Protein AF-A0A642PJE8-F1 (afdb_monomer_lite)

Sequence (236 aa):
MVLAIPVLLFFGAPFYAGAWKGTRSGRNNIDRLVALTTSVAFLFSVFNTFFPDYWLGIGLEPNVYYGVAAVIIAFSLTGDFMEERARRNVSAAICRLGGWQHNAARVLPEKQRIDDRVAELFVPVILIISLLTFFIWVFFGGIDVVSHGLFAALSVLVVACPCVVGLATPVALAAGLNKAARNHILIRDTSALEQMRNVDVVVFDKTGTLTEGHPTVIGWLWAQGQEEHYKDVLLA

Organism: NCBI:txid357276

Structure (mmCIF, N/CA/C/O backbone):
data_AF-A0A642PJE8-F1
#
_entry.id   AF-A0A642PJE8-F1
#
loop_
_atom_site.group_PDB
_atom_site.id
_atom_site.type_symbol
_atom_site.label_atom_id
_atom_site.label_alt_id
_atom_site.label_comp_id
_atom_site.label_asym_id
_atom_site.label_entity_id
_atom_site.label_seq_id
_atom_site.pdbx_PDB_ins_code
_atom_site.Cartn_x
_atom_site.Cartn_y
_atom_site.Cartn_z
_atom_site.occupancy
_atom_site.B_iso_or_equiv
_atom_site.auth_seq_id
_atom_site.auth_comp_id
_atom_site.auth_asym_id
_atom_site.auth_atom_id
_atom_site.pdbx_PDB_model_num
ATOM 1 N N . MET A 1 1 ? 26.834 -0.384 -6.121 1.00 68.56 1 MET A N 1
ATOM 2 C CA . MET A 1 1 ? 26.569 -1.843 -6.079 1.00 68.56 1 MET A CA 1
ATOM 3 C C . MET A 1 1 ? 26.569 -2.432 -4.674 1.00 68.56 1 MET A C 1
ATOM 5 O O . MET A 1 1 ? 25.519 -2.907 -4.266 1.00 68.56 1 MET A O 1
ATOM 9 N N . VAL A 1 2 ? 27.689 -2.405 -3.934 1.00 77.50 2 VAL A N 1
ATOM 10 C CA . VAL A 1 2 ? 27.859 -3.180 -2.679 1.00 77.50 2 VAL A CA 1
ATOM 11 C C . VAL A 1 2 ? 26.797 -2.877 -1.614 1.00 77.50 2 VAL A C 1
ATOM 13 O O . VAL A 1 2 ? 26.317 -3.791 -0.961 1.00 77.50 2 VAL A O 1
ATOM 16 N N . LEU A 1 3 ? 26.369 -1.619 -1.486 1.00 77.81 3 LEU A N 1
ATOM 17 C CA . LEU A 1 3 ? 25.316 -1.211 -0.545 1.00 77.81 3 LEU A CA 1
ATOM 18 C C . LEU A 1 3 ? 23.888 -1.496 -1.044 1.00 77.81 3 LEU A C 1
ATOM 20 O O . LEU A 1 3 ? 22.983 -1.674 -0.240 1.00 77.81 3 LEU A O 1
ATOM 24 N N . ALA A 1 4 ? 23.675 -1.559 -2.360 1.00 76.00 4 ALA A N 1
ATOM 25 C CA . ALA A 1 4 ? 22.341 -1.703 -2.945 1.00 76.00 4 ALA A CA 1
ATOM 26 C C . ALA A 1 4 ? 21.870 -3.164 -2.991 1.00 76.00 4 ALA A C 1
ATOM 28 O O . ALA A 1 4 ? 20.684 -3.424 -2.821 1.00 76.00 4 ALA A O 1
ATOM 29 N N . ILE A 1 5 ? 22.791 -4.117 -3.182 1.00 81.38 5 ILE A N 1
ATOM 30 C CA . ILE A 1 5 ? 22.470 -5.553 -3.246 1.00 81.38 5 ILE A CA 1
ATOM 31 C C . ILE A 1 5 ? 21.836 -6.062 -1.936 1.00 81.38 5 ILE A C 1
ATOM 33 O O . ILE A 1 5 ? 20.759 -6.657 -2.007 1.00 81.38 5 ILE A O 1
ATOM 37 N N . PRO A 1 6 ? 22.416 -5.811 -0.742 1.00 83.75 6 PRO A N 1
ATOM 38 C CA . PRO A 1 6 ? 21.824 -6.260 0.516 1.00 83.75 6 PRO A CA 1
ATOM 39 C C . PRO A 1 6 ? 20.496 -5.561 0.799 1.00 83.75 6 PRO A C 1
ATOM 41 O O . PRO A 1 6 ? 19.559 -6.193 1.272 1.00 83.75 6 PRO A O 1
ATOM 44 N N . VAL A 1 7 ? 20.389 -4.269 0.471 1.00 83.25 7 VAL A N 1
ATOM 45 C CA . VAL A 1 7 ? 19.143 -3.511 0.641 1.00 83.25 7 VAL A CA 1
ATOM 46 C C . VAL A 1 7 ? 18.026 -4.127 -0.197 1.00 83.25 7 VAL A C 1
ATOM 48 O O . VAL A 1 7 ? 16.946 -4.411 0.310 1.00 83.25 7 VAL A O 1
ATOM 51 N N . LEU A 1 8 ? 18.293 -4.411 -1.467 1.00 81.12 8 LEU A N 1
ATOM 52 C CA . LEU A 1 8 ? 17.272 -4.902 -2.382 1.00 81.12 8 LEU A CA 1
ATOM 53 C C . LEU A 1 8 ? 16.869 -6.353 -2.090 1.00 81.12 8 LEU A C 1
ATOM 55 O O . LEU A 1 8 ? 15.684 -6.672 -2.136 1.00 81.12 8 LEU A O 1
ATOM 59 N N . LEU A 1 9 ? 17.825 -7.215 -1.733 1.00 81.94 9 LEU A N 1
ATOM 60 C CA . LEU A 1 9 ? 17.543 -8.621 -1.432 1.00 81.94 9 LEU A CA 1
ATOM 61 C C . LEU A 1 9 ? 16.944 -8.835 -0.042 1.00 81.94 9 LEU A C 1
ATOM 63 O O . LEU A 1 9 ? 16.038 -9.648 0.094 1.00 81.94 9 LEU A O 1
ATOM 67 N N . PHE A 1 10 ? 17.429 -8.139 0.988 1.00 85.25 10 PHE A N 1
ATOM 68 C CA . PHE A 1 10 ? 16.995 -8.388 2.366 1.00 85.25 10 PHE A CA 1
ATOM 69 C C . PHE A 1 10 ? 15.766 -7.556 2.734 1.00 85.25 10 PHE A C 1
ATOM 71 O O . PHE A 1 10 ? 14.781 -8.088 3.240 1.00 85.25 10 PHE A O 1
ATOM 78 N N . PHE A 1 11 ? 15.801 -6.255 2.439 1.00 83.19 11 PHE A N 1
ATOM 79 C CA . PHE A 1 11 ? 14.707 -5.339 2.765 1.00 83.19 11 PHE A CA 1
ATOM 80 C C . PHE A 1 11 ? 13.626 -5.307 1.677 1.00 83.19 11 PHE A C 1
ATOM 82 O O . PHE A 1 11 ? 12.464 -5.053 1.979 1.00 83.19 11 PHE A O 1
ATOM 89 N N . GLY A 1 12 ? 13.975 -5.610 0.422 1.00 81.75 12 GLY A N 1
ATOM 90 C CA . GLY A 1 12 ? 13.011 -5.714 -0.678 1.00 81.75 12 GLY A CA 1
ATOM 91 C C . GLY A 1 12 ? 12.259 -7.051 -0.750 1.00 81.75 12 GLY A C 1
ATOM 92 O O . GLY A 1 12 ? 11.208 -7.114 -1.388 1.00 81.75 12 GLY A O 1
ATOM 93 N N . ALA A 1 13 ? 12.749 -8.111 -0.093 1.00 84.81 13 ALA A N 1
ATOM 94 C CA . ALA A 1 13 ? 12.142 -9.449 -0.091 1.00 84.81 13 ALA A CA 1
ATOM 95 C C . ALA A 1 13 ? 10.610 -9.488 0.113 1.00 84.81 13 ALA A C 1
ATOM 97 O O . ALA A 1 13 ? 9.949 -10.184 -0.666 1.00 84.81 13 ALA A O 1
ATOM 98 N N . PRO A 1 14 ? 10.010 -8.777 1.094 1.00 82.81 14 PRO A N 1
ATOM 99 C CA . PRO A 1 14 ? 8.557 -8.801 1.283 1.00 82.81 14 PRO A CA 1
ATOM 100 C C . PRO A 1 14 ? 7.787 -8.282 0.061 1.00 82.81 14 PRO A C 1
ATOM 102 O O . PRO A 1 14 ? 6.811 -8.914 -0.345 1.00 82.81 14 PRO A O 1
ATOM 105 N N . PHE A 1 15 ? 8.261 -7.214 -0.591 1.00 82.88 15 PHE A N 1
ATOM 106 C CA . PHE A 1 15 ? 7.626 -6.674 -1.800 1.00 82.88 15 PHE A CA 1
ATOM 107 C C . PHE A 1 15 ? 7.749 -7.633 -2.980 1.00 82.88 15 PHE A C 1
ATOM 109 O O . PHE A 1 15 ? 6.787 -7.835 -3.717 1.00 82.88 15 PHE A O 1
ATOM 116 N N . TYR A 1 16 ? 8.904 -8.285 -3.142 1.00 84.44 16 TYR A N 1
ATOM 117 C CA . TYR A 1 16 ? 9.092 -9.299 -4.181 1.00 84.44 16 TYR A CA 1
ATOM 118 C C . TYR A 1 16 ? 8.171 -10.506 -3.986 1.00 84.44 16 TYR A C 1
ATOM 120 O O . TYR A 1 16 ? 7.563 -10.988 -4.946 1.00 84.44 16 TYR A O 1
ATOM 128 N N . ALA A 1 17 ? 8.009 -10.966 -2.745 1.00 83.38 17 ALA A N 1
ATOM 129 C CA . ALA A 1 17 ? 7.078 -12.038 -2.414 1.00 83.38 17 ALA A CA 1
ATOM 130 C C . ALA A 1 17 ? 5.613 -11.629 -2.671 1.00 83.38 17 ALA A C 1
ATOM 132 O O . ALA A 1 17 ? 4.852 -12.402 -3.265 1.00 83.38 17 ALA A O 1
ATOM 133 N N . GLY A 1 18 ? 5.229 -10.407 -2.282 1.00 79.81 18 GLY A N 1
ATOM 134 C CA . GLY A 1 18 ? 3.907 -9.828 -2.543 1.00 79.81 18 GLY A CA 1
ATOM 135 C C . GLY A 1 18 ? 3.612 -9.691 -4.039 1.00 79.81 18 GLY A C 1
ATOM 136 O O . GLY A 1 18 ? 2.564 -10.137 -4.518 1.00 79.81 18 GLY A O 1
ATOM 137 N N . ALA A 1 19 ? 4.580 -9.184 -4.805 1.00 83.06 19 ALA A N 1
ATOM 138 C CA . ALA A 1 19 ? 4.514 -9.076 -6.256 1.00 83.06 19 ALA A CA 1
ATOM 139 C C . ALA A 1 19 ? 4.322 -10.444 -6.924 1.00 83.06 19 ALA A C 1
ATOM 141 O O . ALA A 1 19 ? 3.436 -10.600 -7.767 1.00 83.06 19 ALA A O 1
ATOM 142 N N . TRP A 1 20 ? 5.095 -11.453 -6.514 1.00 83.56 20 TRP A N 1
ATOM 143 C CA . TRP A 1 20 ? 5.003 -12.811 -7.053 1.00 83.56 20 TRP A CA 1
ATOM 144 C C . TRP A 1 20 ? 3.635 -13.450 -6.790 1.00 83.56 20 TRP A C 1
ATOM 146 O O . TRP A 1 20 ? 2.980 -13.956 -7.709 1.00 83.56 20 TRP A O 1
ATOM 156 N N . LYS A 1 21 ? 3.165 -13.384 -5.539 1.00 80.56 21 LYS A N 1
ATOM 157 C CA . LYS A 1 21 ? 1.860 -13.926 -5.138 1.00 80.56 21 LYS A CA 1
ATOM 158 C C . LYS A 1 21 ? 0.718 -13.224 -5.863 1.00 80.56 21 LYS A C 1
ATOM 160 O O . LYS A 1 21 ? -0.238 -13.871 -6.297 1.00 80.56 21 LYS A O 1
ATOM 165 N N . GLY A 1 22 ? 0.823 -11.913 -6.027 1.00 76.31 22 GLY A N 1
ATOM 166 C CA . GLY A 1 22 ? -0.162 -11.143 -6.756 1.00 76.31 22 GLY A CA 1
ATOM 167 C C . GLY A 1 22 ? -0.168 -11.465 -8.256 1.00 76.31 22 GLY A C 1
ATOM 168 O O . GLY A 1 22 ? -1.245 -11.532 -8.842 1.00 76.31 22 GLY A O 1
ATOM 169 N N . THR A 1 23 ? 0.988 -11.673 -8.899 1.00 79.75 23 THR A N 1
ATOM 170 C CA . THR A 1 23 ? 1.041 -12.017 -10.336 1.00 79.75 23 THR A CA 1
ATOM 171 C C . THR A 1 23 ? 0.377 -13.361 -10.584 1.00 79.75 23 THR A C 1
ATOM 173 O O . THR A 1 23 ? -0.442 -13.485 -11.489 1.00 79.75 23 THR A O 1
ATOM 176 N N . ARG A 1 24 ? 0.626 -14.338 -9.705 1.00 81.50 24 ARG A N 1
ATOM 177 C CA . ARG A 1 24 ? -0.101 -15.617 -9.700 1.00 81.50 24 ARG A CA 1
ATOM 178 C C . ARG A 1 24 ? -1.599 -15.447 -9.391 1.00 81.50 24 ARG A C 1
ATOM 180 O O . ARG A 1 24 ? -2.416 -16.253 -9.810 1.00 81.50 24 ARG A O 1
ATOM 187 N N . SER A 1 25 ? -1.921 -14.382 -8.662 1.00 74.50 25 SER A N 1
ATOM 188 C CA . SER A 1 25 ? -3.236 -13.829 -8.321 1.00 74.50 25 SER A CA 1
ATOM 189 C C . SER A 1 25 ? -4.206 -13.529 -9.455 1.00 74.50 25 SER A C 1
ATOM 191 O O . SER A 1 25 ? -5.419 -13.550 -9.276 1.00 74.50 25 SER A O 1
ATOM 193 N N . GLY A 1 26 ? -3.642 -13.011 -10.549 1.00 73.56 26 GLY A N 1
ATOM 194 C CA . GLY A 1 26 ? -4.347 -12.114 -11.471 1.00 73.56 26 GLY A CA 1
ATOM 195 C C . GLY A 1 26 ? -4.685 -10.721 -10.899 1.00 73.56 26 GLY A C 1
ATOM 196 O O . GLY A 1 26 ? -5.019 -9.827 -11.664 1.00 73.56 26 GLY A O 1
ATOM 197 N N . ARG A 1 27 ? -4.559 -10.479 -9.584 1.00 72.56 27 ARG A N 1
ATOM 198 C CA . ARG A 1 27 ? -4.923 -9.201 -8.928 1.00 72.56 27 ARG A CA 1
ATOM 199 C C . ARG A 1 27 ? -3.743 -8.263 -8.865 1.00 72.56 27 ARG A C 1
ATOM 201 O O . ARG A 1 27 ? -2.757 -8.667 -8.273 1.00 72.56 27 ARG A O 1
ATOM 208 N N . ASN A 1 28 ? -3.801 -7.062 -9.413 1.00 74.88 28 ASN A N 1
ATOM 209 C CA . ASN A 1 28 ? -2.714 -6.076 -9.342 1.00 74.88 28 ASN A CA 1
ATOM 210 C C . ASN A 1 28 ? -2.605 -5.459 -7.931 1.00 74.88 28 ASN A C 1
ATOM 212 O O . ASN A 1 28 ? -3.615 -5.126 -7.327 1.00 74.88 28 ASN A O 1
ATOM 216 N N . ASN A 1 29 ? -1.381 -5.337 -7.410 1.00 80.44 29 ASN A N 1
ATOM 217 C CA . ASN A 1 29 ? -1.072 -4.763 -6.090 1.00 80.44 29 ASN A CA 1
ATOM 218 C C . ASN A 1 29 ? 0.048 -3.714 -6.259 1.00 80.44 29 ASN A C 1
ATOM 220 O O . ASN A 1 29 ? 0.865 -3.850 -7.176 1.00 80.44 29 ASN A O 1
ATOM 224 N N . ILE A 1 30 ? 0.103 -2.703 -5.389 1.00 80.06 30 ILE A N 1
ATOM 225 C CA . ILE A 1 30 ? 1.168 -1.689 -5.317 1.00 80.06 30 ILE A CA 1
ATOM 226 C C . ILE A 1 30 ? 2.550 -2.352 -5.237 1.00 80.06 30 ILE A C 1
ATOM 228 O O . ILE A 1 30 ? 3.467 -1.924 -5.943 1.00 80.06 30 ILE A O 1
ATOM 232 N N . ASP A 1 31 ? 2.671 -3.462 -4.500 1.00 84.19 31 ASP A N 1
ATOM 233 C CA . ASP A 1 31 ? 3.921 -4.225 -4.355 1.00 84.19 31 ASP A CA 1
ATOM 234 C C . ASP A 1 31 ? 4.518 -4.664 -5.695 1.00 84.19 31 ASP A C 1
ATOM 236 O O . ASP A 1 31 ? 5.738 -4.696 -5.856 1.00 84.19 31 ASP A O 1
ATOM 240 N N . ARG A 1 32 ? 3.675 -4.974 -6.693 1.00 85.56 32 ARG A N 1
ATOM 241 C CA . ARG A 1 32 ? 4.167 -5.329 -8.030 1.00 85.56 32 ARG A CA 1
ATOM 242 C C . ARG A 1 32 ? 4.886 -4.179 -8.698 1.00 85.56 32 ARG A C 1
ATOM 244 O O . ARG A 1 32 ? 5.892 -4.416 -9.357 1.00 85.56 32 ARG A O 1
ATOM 251 N N . LEU A 1 33 ? 4.344 -2.969 -8.590 1.00 85.25 33 LEU A N 1
ATOM 252 C CA . LEU A 1 33 ? 4.916 -1.812 -9.263 1.00 85.25 33 LEU A CA 1
ATOM 253 C C . LEU A 1 33 ? 6.259 -1.466 -8.632 1.00 85.25 33 LEU A C 1
ATOM 255 O O . LEU A 1 33 ? 7.229 -1.279 -9.356 1.00 85.25 33 LEU A O 1
ATOM 259 N N . VAL A 1 34 ? 6.328 -1.488 -7.298 1.00 88.00 34 VAL A N 1
ATOM 260 C CA . VAL A 1 34 ? 7.570 -1.282 -6.539 1.00 88.00 34 VAL A CA 1
ATOM 261 C C . VAL A 1 34 ? 8.611 -2.355 -6.874 1.00 88.00 34 VAL A C 1
ATOM 263 O O . VAL A 1 34 ? 9.769 -2.035 -7.142 1.00 88.00 34 VAL A O 1
ATOM 266 N N . ALA A 1 35 ? 8.219 -3.631 -6.915 1.00 88.75 35 ALA A N 1
ATOM 267 C CA . ALA A 1 35 ? 9.124 -4.721 -7.275 1.00 88.75 35 ALA A CA 1
ATOM 268 C C . ALA A 1 35 ? 9.633 -4.597 -8.721 1.00 88.75 35 ALA A C 1
ATOM 270 O O . ALA A 1 35 ? 10.825 -4.765 -8.975 1.00 88.75 35 ALA A O 1
ATOM 271 N N . LEU A 1 36 ? 8.750 -4.264 -9.668 1.00 89.88 36 LEU A N 1
ATOM 272 C CA . LEU A 1 36 ? 9.095 -4.128 -11.081 1.00 89.88 36 LEU A CA 1
ATOM 273 C C . LEU A 1 36 ? 10.037 -2.938 -11.318 1.00 89.88 36 LEU A C 1
ATOM 275 O O . LEU A 1 36 ? 11.069 -3.106 -11.961 1.00 89.88 36 LEU A O 1
ATOM 279 N N . THR A 1 37 ? 9.735 -1.760 -10.766 1.00 89.19 37 THR A N 1
ATOM 280 C CA . THR A 1 37 ? 10.561 -0.553 -10.945 1.00 89.19 37 THR A CA 1
ATOM 281 C C . THR A 1 37 ? 11.946 -0.727 -10.328 1.00 89.19 37 THR A C 1
ATOM 283 O O . THR A 1 37 ? 12.949 -0.430 -10.977 1.00 89.19 37 THR A O 1
ATOM 286 N N . THR A 1 38 ? 12.026 -1.260 -9.105 1.00 90.12 38 THR A N 1
ATOM 287 C CA . THR A 1 38 ? 13.303 -1.467 -8.406 1.00 90.12 38 THR A CA 1
ATOM 288 C C . THR A 1 38 ? 14.145 -2.559 -9.062 1.00 90.12 38 THR A C 1
ATOM 290 O O . THR A 1 38 ? 15.353 -2.371 -9.201 1.00 90.12 38 THR A O 1
ATOM 293 N N . SER A 1 39 ? 13.533 -3.647 -9.544 1.00 89.44 39 SER A N 1
ATOM 294 C CA . SER A 1 39 ? 14.232 -4.680 -10.323 1.00 89.44 39 SER A CA 1
ATOM 295 C C . SER A 1 39 ? 14.777 -4.146 -11.634 1.00 89.44 39 SER A C 1
ATOM 297 O O . SER A 1 39 ? 15.941 -4.376 -11.949 1.00 89.44 39 SER A O 1
ATOM 299 N N . VAL A 1 40 ? 13.958 -3.415 -12.389 1.00 90.00 40 VAL A N 1
ATOM 300 C CA . VAL A 1 40 ? 14.355 -2.865 -13.685 1.00 90.00 40 VAL A CA 1
ATOM 301 C C . VAL A 1 40 ? 15.467 -1.820 -13.511 1.00 90.00 40 VAL A C 1
ATOM 303 O O . VAL A 1 40 ? 16.480 -1.888 -14.206 1.00 90.00 40 VAL A O 1
ATOM 306 N N . ALA A 1 41 ? 15.351 -0.923 -12.526 1.00 88.44 41 ALA A N 1
ATOM 307 C CA . ALA A 1 41 ? 16.390 0.060 -12.206 1.00 88.44 41 ALA A CA 1
ATOM 308 C C . ALA A 1 41 ? 17.698 -0.597 -11.734 1.00 88.44 41 ALA A C 1
ATOM 310 O O . ALA A 1 41 ? 18.791 -0.156 -12.107 1.00 88.44 41 ALA A O 1
ATOM 311 N N . PHE A 1 42 ? 17.602 -1.658 -10.926 1.00 88.38 42 PHE A N 1
ATOM 312 C CA . PHE A 1 42 ? 18.763 -2.407 -10.462 1.00 88.38 42 PHE A CA 1
ATOM 313 C C . PHE A 1 42 ? 19.445 -3.142 -11.617 1.00 88.38 42 PHE A C 1
ATOM 315 O O . PHE A 1 42 ? 20.640 -2.948 -11.815 1.00 88.38 42 PHE A O 1
ATOM 322 N N . LEU A 1 43 ? 18.701 -3.911 -12.416 1.00 88.50 43 LEU A N 1
ATOM 323 C CA . LEU A 1 43 ? 19.234 -4.670 -13.550 1.00 88.50 43 LEU A CA 1
ATOM 324 C C . LEU A 1 43 ? 19.903 -3.745 -14.571 1.00 88.50 43 LEU A C 1
ATOM 326 O O . LEU A 1 43 ? 21.017 -4.024 -15.011 1.00 88.50 43 LEU A O 1
ATOM 330 N N . PHE A 1 44 ? 19.279 -2.603 -14.866 1.00 86.00 44 PHE A N 1
ATOM 331 C CA . PHE A 1 44 ? 19.859 -1.585 -15.735 1.00 86.00 44 PHE A CA 1
ATOM 332 C C . PHE A 1 44 ? 21.164 -1.002 -15.171 1.00 86.00 44 PHE A C 1
ATOM 334 O O . PHE A 1 44 ? 22.162 -0.877 -15.877 1.00 86.00 44 PHE A O 1
ATOM 341 N N . SER A 1 45 ? 21.194 -0.710 -13.869 1.00 86.69 45 SER A N 1
ATOM 342 C CA . SER A 1 45 ? 22.400 -0.209 -13.199 1.00 86.69 45 SER A CA 1
ATOM 343 C C . SER A 1 45 ? 23.529 -1.244 -13.190 1.00 86.69 45 SER A C 1
ATOM 345 O O . SER A 1 45 ? 24.692 -0.876 -13.375 1.00 86.69 45 SER A O 1
ATOM 347 N N . VAL A 1 46 ? 23.204 -2.530 -13.000 1.00 86.38 46 VAL A N 1
ATOM 348 C CA . VAL A 1 46 ? 24.169 -3.638 -13.088 1.00 86.38 46 VAL A CA 1
ATOM 349 C C . VAL A 1 46 ? 24.740 -3.718 -14.498 1.00 86.38 46 VAL A C 1
ATOM 351 O O . VAL A 1 46 ? 25.959 -3.747 -14.649 1.00 86.38 46 VAL A O 1
ATOM 354 N N . PHE A 1 47 ? 23.887 -3.662 -15.521 1.00 85.06 47 PHE A N 1
ATOM 355 C CA . PHE A 1 47 ? 24.317 -3.683 -16.917 1.00 85.06 47 PHE A CA 1
ATOM 356 C C . PHE A 1 47 ? 25.269 -2.521 -17.254 1.00 85.06 47 PHE A C 1
ATOM 358 O O . PHE A 1 47 ? 26.353 -2.764 -17.781 1.00 85.06 47 PHE A O 1
ATOM 365 N N . ASN A 1 48 ? 24.940 -1.290 -16.840 1.00 81.94 48 ASN A N 1
ATOM 366 C CA . ASN A 1 48 ? 25.818 -0.120 -17.011 1.00 81.94 48 ASN A CA 1
ATOM 367 C C . ASN A 1 48 ? 27.160 -0.253 -16.281 1.00 81.94 48 ASN A C 1
ATOM 369 O O . ASN A 1 48 ? 28.152 0.318 -16.719 1.00 81.94 48 ASN A O 1
ATOM 373 N N . THR A 1 49 ? 27.204 -0.995 -15.172 1.00 83.62 49 THR A N 1
ATOM 374 C CA . THR A 1 49 ? 28.444 -1.187 -14.404 1.00 83.62 49 THR A CA 1
ATOM 375 C C . THR A 1 49 ? 29.391 -2.180 -15.088 1.00 83.62 49 THR A C 1
ATOM 377 O O . THR A 1 49 ? 30.602 -2.007 -15.008 1.00 83.62 49 THR A O 1
ATOM 380 N N . PHE A 1 50 ? 28.859 -3.215 -15.750 1.00 83.38 50 PHE A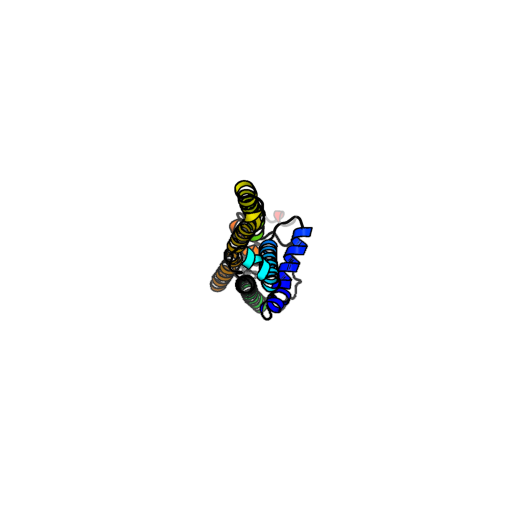 N 1
ATOM 381 C CA . PHE A 1 50 ? 29.667 -4.251 -16.407 1.00 83.38 50 PHE A CA 1
ATOM 382 C C . PHE A 1 50 ? 30.034 -3.927 -17.862 1.00 83.38 50 PHE A C 1
ATOM 384 O O . PHE A 1 50 ? 31.076 -4.382 -18.322 1.00 83.38 50 PHE A O 1
ATOM 391 N N . PHE A 1 51 ? 29.217 -3.141 -18.572 1.00 80.81 51 PHE A N 1
ATOM 392 C CA . PHE A 1 51 ? 29.446 -2.782 -19.978 1.00 80.81 51 PHE A CA 1
ATOM 393 C C . PHE A 1 51 ? 29.454 -1.257 -20.197 1.00 80.81 51 PHE A C 1
ATOM 395 O O . PHE A 1 51 ? 28.618 -0.742 -20.943 1.00 80.81 51 PHE A O 1
ATOM 402 N N . PRO A 1 52 ? 30.379 -0.506 -19.569 1.00 73.31 52 PRO A N 1
ATOM 403 C CA . PRO A 1 52 ? 30.445 0.947 -19.739 1.00 73.31 52 PRO A CA 1
ATOM 404 C C . PRO A 1 52 ? 30.833 1.353 -21.171 1.00 73.31 52 PRO A C 1
ATOM 406 O O . PRO A 1 52 ? 30.296 2.326 -21.701 1.00 73.31 52 PRO A O 1
ATOM 409 N N . ASP A 1 53 ? 31.698 0.576 -21.831 1.00 66.56 53 ASP A N 1
ATOM 410 C CA . ASP A 1 53 ? 32.214 0.875 -23.175 1.00 66.56 53 ASP A CA 1
ATOM 411 C C . ASP A 1 53 ? 31.130 0.824 -24.265 1.00 66.56 53 ASP A C 1
ATOM 413 O O . ASP A 1 53 ? 31.201 1.553 -25.254 1.00 66.56 53 ASP A O 1
ATOM 417 N N . TYR A 1 54 ? 30.082 0.016 -24.059 1.00 73.00 54 TYR A N 1
ATOM 418 C CA . TYR A 1 54 ? 28.933 -0.069 -24.966 1.00 73.00 54 TYR A CA 1
ATOM 419 C C . TYR A 1 54 ? 28.159 1.256 -25.038 1.00 73.00 54 TYR A C 1
ATOM 421 O O . TYR A 1 54 ? 27.721 1.665 -26.110 1.00 73.00 54 TYR A O 1
ATOM 429 N N . TRP A 1 55 ? 28.020 1.956 -23.908 1.00 67.88 55 TRP A N 1
ATOM 430 C CA . TRP A 1 55 ? 27.296 3.229 -23.834 1.00 67.88 55 TRP A CA 1
ATOM 431 C C . TRP A 1 55 ? 28.162 4.423 -24.232 1.00 67.88 55 TRP A C 1
ATOM 433 O O . TRP A 1 55 ? 27.681 5.331 -24.913 1.00 67.88 55 TRP A O 1
ATOM 443 N N . LEU A 1 56 ? 29.452 4.383 -23.887 1.00 66.31 56 LEU A N 1
ATOM 444 C CA . LEU A 1 56 ? 30.437 5.384 -24.307 1.00 66.31 56 LEU A CA 1
ATOM 445 C C . LEU A 1 56 ? 30.603 5.427 -25.834 1.00 66.31 56 LEU A C 1
ATOM 447 O O . LEU A 1 56 ? 30.742 6.512 -26.393 1.00 66.31 56 LEU A O 1
ATOM 451 N N . GLY A 1 57 ? 30.490 4.285 -26.522 1.00 64.69 57 GLY A N 1
ATOM 452 C CA . GLY A 1 57 ? 30.481 4.222 -27.991 1.00 64.69 57 GLY A CA 1
ATOM 453 C C . GLY A 1 57 ? 29.278 4.908 -28.658 1.00 64.69 57 GLY A C 1
ATOM 454 O O . GLY A 1 57 ? 29.341 5.229 -29.841 1.00 64.69 57 GLY A O 1
ATOM 455 N N . ILE A 1 58 ? 28.205 5.169 -27.905 1.00 65.38 58 ILE A N 1
ATOM 456 C CA . ILE A 1 58 ? 26.954 5.796 -28.372 1.00 65.38 58 ILE A CA 1
ATOM 457 C C . ILE A 1 58 ? 26.875 7.273 -27.913 1.00 65.38 58 ILE A C 1
ATOM 459 O O . ILE A 1 58 ? 25.927 7.983 -28.239 1.00 65.38 58 ILE A O 1
ATOM 463 N N . GLY A 1 59 ? 27.886 7.772 -27.185 1.00 65.12 59 GLY A N 1
ATOM 464 C CA . GLY A 1 59 ? 27.951 9.161 -26.709 1.00 65.12 59 GLY A CA 1
ATOM 465 C C . GLY A 1 59 ? 27.032 9.475 -25.522 1.00 65.12 59 GLY A C 1
ATOM 466 O O . GLY A 1 59 ? 26.745 10.642 -25.268 1.00 65.12 59 GLY A O 1
ATOM 467 N N . LEU A 1 60 ? 26.561 8.454 -24.798 1.00 65.31 60 LEU A N 1
ATOM 468 C CA . LEU A 1 60 ? 25.696 8.607 -23.625 1.00 65.31 60 LEU A CA 1
ATOM 469 C C . LEU A 1 60 ? 26.489 8.392 -22.335 1.00 65.31 60 LEU A C 1
ATOM 471 O O . LEU A 1 60 ? 27.215 7.408 -22.200 1.00 65.31 60 LEU A O 1
ATOM 475 N N . GLU A 1 61 ? 26.307 9.281 -21.357 1.00 70.56 61 GLU A N 1
ATOM 476 C CA . GLU A 1 61 ? 26.896 9.110 -20.029 1.00 70.56 61 GLU A CA 1
ATOM 477 C C . GLU A 1 61 ? 26.149 8.005 -19.252 1.00 70.56 61 GLU A C 1
ATOM 479 O O . GLU A 1 61 ? 24.933 8.119 -19.030 1.00 70.56 61 GLU A O 1
ATOM 484 N N . PRO A 1 62 ? 26.838 6.930 -18.815 1.00 64.94 62 PRO A N 1
ATOM 485 C CA . PRO A 1 62 ? 26.219 5.814 -18.111 1.00 64.94 62 PRO A CA 1
ATOM 486 C C . PRO A 1 62 ? 25.846 6.223 -16.682 1.00 64.94 62 PRO A C 1
ATOM 488 O O . PRO A 1 62 ? 26.591 6.035 -15.721 1.00 64.94 62 PRO A O 1
ATOM 491 N N . ASN A 1 63 ? 24.651 6.787 -16.537 1.00 73.88 63 ASN A N 1
ATOM 492 C CA . ASN A 1 63 ? 24.079 7.108 -15.240 1.00 73.88 63 ASN A CA 1
ATOM 493 C C . ASN A 1 63 ? 23.608 5.834 -14.528 1.00 73.88 63 ASN A C 1
ATOM 495 O O . ASN A 1 63 ? 23.111 4.883 -15.141 1.00 73.88 63 ASN A O 1
ATOM 499 N N . VAL A 1 64 ? 23.777 5.814 -13.208 1.00 81.69 64 VAL A N 1
ATOM 500 C CA . VAL A 1 64 ? 23.554 4.630 -12.378 1.00 81.69 64 VAL A CA 1
ATOM 501 C C . VAL A 1 64 ? 22.455 4.917 -11.352 1.00 81.69 64 VAL A C 1
ATOM 503 O O . VAL A 1 64 ? 22.549 5.869 -10.583 1.00 81.69 64 VAL A O 1
ATOM 506 N N . TYR A 1 65 ? 21.427 4.067 -11.291 1.00 82.88 65 TYR A N 1
ATOM 507 C CA . TYR A 1 65 ? 20.194 4.297 -10.519 1.00 82.88 65 TYR A CA 1
ATOM 508 C C . TYR A 1 65 ? 20.113 3.499 -9.205 1.00 82.88 65 TYR A C 1
ATOM 510 O O . TYR A 1 65 ? 19.040 3.381 -8.610 1.00 82.88 65 TYR A O 1
ATOM 518 N N . TYR A 1 66 ? 21.240 2.984 -8.693 1.00 84.94 66 TYR A N 1
ATOM 519 C CA . TYR A 1 66 ? 21.268 2.244 -7.419 1.00 84.94 66 TYR A CA 1
ATOM 520 C C . TYR A 1 66 ? 20.669 3.041 -6.249 1.00 84.94 66 TYR A C 1
ATOM 522 O O . TYR A 1 66 ? 19.982 2.466 -5.407 1.00 84.94 66 TYR A O 1
ATOM 530 N N . GLY A 1 67 ? 20.919 4.355 -6.198 1.00 84.38 67 GLY A N 1
ATOM 531 C CA . GLY A 1 67 ? 20.380 5.228 -5.151 1.00 84.38 67 GLY A CA 1
ATOM 532 C C . GLY A 1 67 ? 18.859 5.352 -5.216 1.00 84.38 67 GLY A C 1
ATOM 533 O O . GLY A 1 67 ? 18.197 5.314 -4.184 1.00 84.38 67 GLY A O 1
ATOM 534 N N . VAL A 1 68 ? 18.294 5.411 -6.425 1.00 87.62 68 VAL A N 1
ATOM 535 C CA . VAL A 1 68 ? 16.845 5.531 -6.623 1.00 87.62 68 VAL A CA 1
ATOM 536 C C . VAL A 1 68 ? 16.128 4.274 -6.139 1.00 87.62 68 VAL A C 1
ATOM 538 O O . VAL A 1 68 ? 15.181 4.376 -5.364 1.00 87.62 68 VAL A O 1
ATOM 541 N N . ALA A 1 69 ? 16.625 3.087 -6.500 1.00 87.00 69 ALA A N 1
ATOM 542 C CA . ALA A 1 69 ? 16.060 1.827 -6.018 1.00 87.00 69 ALA A CA 1
ATOM 543 C C . ALA A 1 69 ? 16.103 1.718 -4.479 1.00 87.00 69 ALA A C 1
ATOM 545 O O . ALA A 1 69 ? 15.122 1.303 -3.864 1.00 87.00 69 ALA A O 1
ATOM 546 N N . ALA A 1 70 ? 17.205 2.140 -3.848 1.00 87.62 70 ALA A N 1
ATOM 547 C CA . ALA A 1 70 ? 17.336 2.126 -2.391 1.00 87.62 70 ALA A CA 1
ATOM 548 C C . ALA A 1 70 ? 16.369 3.104 -1.699 1.00 87.62 70 ALA A C 1
ATOM 550 O O . ALA A 1 70 ? 15.737 2.733 -0.711 1.00 87.62 70 ALA A O 1
ATOM 551 N N . VAL A 1 71 ? 16.217 4.325 -2.226 1.00 88.19 71 VAL A N 1
ATOM 552 C CA . VAL A 1 71 ? 15.284 5.330 -1.687 1.00 88.19 71 VAL A CA 1
ATOM 553 C C . VAL A 1 71 ? 13.836 4.863 -1.815 1.00 88.19 71 VAL A C 1
ATOM 555 O O . VAL A 1 71 ? 13.078 4.998 -0.857 1.00 88.19 71 VAL A O 1
ATOM 558 N N . ILE A 1 72 ? 13.463 4.267 -2.953 1.00 88.69 72 ILE A N 1
ATOM 559 C CA . ILE A 1 72 ? 12.120 3.708 -3.164 1.00 88.69 72 ILE A CA 1
ATOM 560 C C . ILE A 1 72 ? 11.797 2.661 -2.088 1.00 88.69 72 ILE A C 1
ATOM 562 O O . ILE A 1 72 ? 10.771 2.770 -1.418 1.00 88.69 72 ILE A O 1
ATOM 566 N N . ILE A 1 73 ? 12.686 1.682 -1.881 1.00 87.31 73 ILE A N 1
ATOM 567 C CA . ILE A 1 73 ? 12.481 0.613 -0.889 1.00 87.31 73 ILE A CA 1
ATOM 568 C C . ILE A 1 73 ? 12.419 1.191 0.528 1.00 87.31 73 ILE A C 1
ATOM 570 O O . ILE A 1 73 ? 11.514 0.858 1.290 1.00 87.31 73 ILE A O 1
ATOM 574 N N . ALA A 1 74 ? 13.350 2.081 0.880 1.00 88.25 74 ALA A N 1
ATOM 575 C CA . ALA A 1 74 ? 13.398 2.687 2.208 1.00 88.25 74 ALA A CA 1
ATOM 576 C C . ALA A 1 74 ? 12.119 3.476 2.531 1.00 88.25 74 ALA A C 1
ATOM 578 O O . ALA A 1 74 ? 11.574 3.358 3.631 1.00 88.25 74 ALA A O 1
ATOM 579 N N . PHE A 1 75 ? 11.619 4.257 1.573 1.00 87.19 75 PHE A N 1
ATOM 580 C CA . PHE A 1 75 ? 10.406 5.045 1.756 1.00 87.19 75 PHE A CA 1
ATOM 581 C C . PHE A 1 75 ? 9.164 4.153 1.855 1.00 87.19 75 PHE A C 1
ATOM 583 O O . PHE A 1 75 ? 8.355 4.359 2.755 1.00 87.19 75 PHE A O 1
ATOM 590 N N . SER A 1 76 ? 9.058 3.116 1.015 1.00 85.12 76 SER A N 1
ATOM 591 C CA . SER A 1 76 ? 7.952 2.147 1.071 1.00 85.12 76 SER A CA 1
ATOM 592 C C . SER A 1 76 ? 7.898 1.424 2.422 1.00 85.12 76 SER A C 1
ATOM 594 O O . SER A 1 76 ? 6.858 1.414 3.074 1.00 85.12 76 SER A O 1
ATOM 596 N N . LEU A 1 77 ? 9.039 0.921 2.909 1.00 86.25 77 LEU A N 1
ATOM 597 C CA . LEU A 1 77 ? 9.131 0.265 4.222 1.00 86.25 77 LEU A CA 1
ATOM 598 C C . LEU A 1 77 ? 8.791 1.198 5.377 1.00 86.25 77 LEU A C 1
ATOM 600 O O . LEU A 1 77 ? 8.219 0.770 6.377 1.00 86.25 77 LEU A O 1
ATOM 604 N N . THR A 1 78 ? 9.156 2.474 5.256 1.00 86.94 78 THR A N 1
ATOM 605 C CA . THR A 1 78 ? 8.805 3.474 6.267 1.00 86.94 78 THR A CA 1
ATOM 606 C C . THR A 1 78 ? 7.286 3.614 6.379 1.00 86.94 78 THR A C 1
A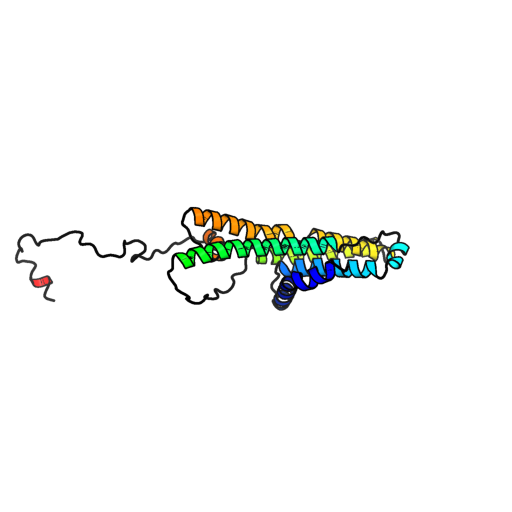TOM 608 O O . THR A 1 78 ? 6.770 3.758 7.486 1.00 86.94 78 THR A O 1
ATOM 611 N N . GLY A 1 79 ? 6.562 3.503 5.264 1.00 82.25 79 GLY A N 1
ATOM 612 C CA . GLY A 1 79 ? 5.101 3.471 5.244 1.00 82.25 79 GLY A CA 1
ATOM 613 C C . GLY A 1 79 ? 4.495 2.322 6.003 1.00 82.25 79 GLY A C 1
ATOM 614 O O . GLY A 1 79 ? 3.715 2.542 6.931 1.00 82.25 79 GLY A O 1
ATOM 615 N N . ASP A 1 80 ? 4.908 1.113 5.637 1.00 79.44 80 ASP A N 1
ATOM 616 C CA . ASP A 1 80 ? 4.433 -0.114 6.272 1.00 79.44 80 ASP A CA 1
ATOM 617 C C . ASP A 1 80 ? 4.741 -0.091 7.773 1.00 79.44 80 ASP A C 1
ATOM 619 O O . ASP A 1 80 ? 3.888 -0.395 8.610 1.00 79.44 80 ASP A O 1
ATOM 623 N N . PHE A 1 81 ? 5.932 0.391 8.142 1.00 85.62 81 PHE A N 1
ATOM 624 C CA . PHE A 1 81 ? 6.325 0.567 9.534 1.00 85.62 81 PHE A CA 1
ATOM 625 C C . PHE A 1 81 ? 5.419 1.554 10.287 1.00 85.62 81 PHE A C 1
ATOM 627 O O . PHE A 1 81 ? 5.031 1.292 11.432 1.00 85.62 81 PHE A O 1
ATOM 634 N N . MET A 1 82 ? 5.072 2.692 9.678 1.00 82.12 82 MET A N 1
ATOM 635 C CA . MET A 1 82 ? 4.153 3.661 10.281 1.00 82.12 82 MET A CA 1
ATOM 636 C C . MET A 1 82 ? 2.752 3.067 10.472 1.00 82.12 82 MET A C 1
ATOM 638 O O . MET A 1 82 ? 2.150 3.271 11.533 1.00 82.12 82 MET A O 1
ATOM 642 N N . GLU A 1 83 ? 2.259 2.301 9.497 1.00 77.25 83 GLU A N 1
ATOM 643 C CA . GLU A 1 83 ? 0.969 1.615 9.587 1.00 77.25 83 GLU A CA 1
ATOM 644 C C . GLU A 1 83 ? 0.950 0.596 10.728 1.00 77.25 83 GLU A C 1
ATOM 646 O O . GLU A 1 83 ? 0.068 0.620 11.595 1.00 77.25 83 GLU A O 1
ATOM 651 N N . GLU A 1 84 ? 1.954 -0.282 10.759 1.00 80.00 84 GLU A N 1
ATOM 652 C CA . GLU A 1 84 ? 2.089 -1.308 11.784 1.00 80.00 84 GLU A CA 1
ATOM 653 C C . GLU A 1 84 ? 2.193 -0.690 13.175 1.00 80.00 84 GLU A C 1
ATOM 655 O O . GLU A 1 84 ? 1.548 -1.160 14.117 1.00 80.00 84 GLU A O 1
ATOM 660 N N . ARG A 1 85 ? 2.972 0.387 13.323 1.00 83.00 85 ARG A N 1
ATOM 661 C CA . ARG A 1 85 ? 3.123 1.085 14.602 1.00 83.00 85 ARG A CA 1
ATOM 662 C C . ARG A 1 85 ? 1.793 1.651 15.092 1.00 83.00 85 ARG A C 1
ATOM 664 O O . ARG A 1 85 ? 1.477 1.508 16.276 1.00 83.00 85 ARG A O 1
ATOM 671 N N . ALA A 1 86 ? 1.009 2.267 14.209 1.00 73.88 86 ALA A N 1
ATOM 672 C CA . ALA A 1 86 ? -0.308 2.786 14.565 1.00 73.88 86 ALA A CA 1
ATOM 673 C C . ALA A 1 86 ? -1.258 1.662 15.007 1.00 73.88 86 ALA A C 1
ATOM 675 O O . ALA A 1 86 ? -1.892 1.772 16.060 1.00 73.88 86 ALA A O 1
ATOM 676 N N . ARG A 1 87 ? -1.286 0.543 14.271 1.00 73.25 87 ARG A N 1
ATOM 677 C CA . ARG A 1 87 ? -2.092 -0.643 14.613 1.00 73.25 87 ARG A CA 1
ATOM 678 C C . ARG A 1 87 ? -1.686 -1.266 15.947 1.00 73.25 87 ARG A C 1
ATOM 680 O O . ARG A 1 87 ? -2.555 -1.602 16.757 1.00 73.25 87 ARG A O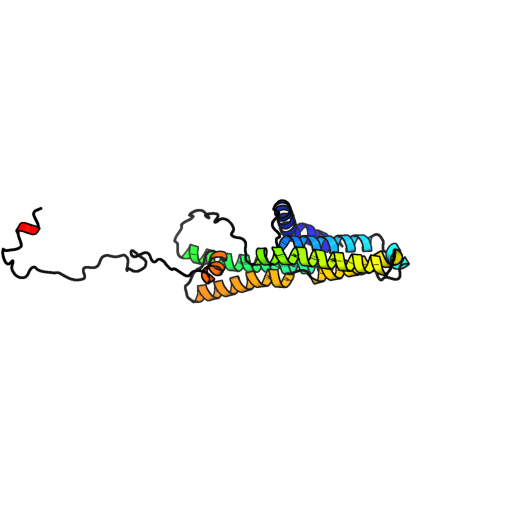 1
ATOM 687 N N . ARG A 1 88 ? -0.380 -1.397 16.209 1.00 79.31 88 ARG A N 1
ATOM 688 C CA . ARG A 1 88 ? 0.146 -1.959 17.466 1.00 79.31 88 ARG A CA 1
ATOM 689 C C . ARG A 1 88 ? -0.264 -1.125 18.675 1.00 79.31 88 ARG A C 1
ATOM 691 O O . ARG A 1 88 ? -0.679 -1.699 19.679 1.00 79.31 88 ARG A O 1
ATOM 698 N N . ASN A 1 89 ? -0.211 0.204 18.573 1.00 79.00 89 ASN A N 1
ATOM 699 C CA . ASN A 1 89 ? -0.593 1.095 19.672 1.00 79.00 89 ASN A CA 1
ATOM 700 C C . ASN A 1 89 ? -2.071 0.938 20.058 1.00 79.00 89 ASN A C 1
ATOM 702 O O . ASN A 1 89 ? -2.387 0.829 21.244 1.00 79.00 89 ASN A O 1
ATOM 706 N N . VAL A 1 90 ? -2.970 0.882 19.071 1.00 74.19 90 VAL A N 1
ATOM 707 C CA . VAL A 1 90 ? -4.409 0.720 19.334 1.00 74.19 90 VAL A CA 1
ATOM 708 C C . VAL A 1 90 ? -4.718 -0.683 19.850 1.00 74.19 90 VAL A C 1
ATOM 710 O O . VAL A 1 90 ? -5.449 -0.834 20.827 1.00 74.19 90 VAL A O 1
ATOM 713 N N . SER A 1 91 ? -4.098 -1.709 19.264 1.00 77.44 91 SER A N 1
ATOM 714 C CA . SER A 1 91 ? -4.253 -3.096 19.720 1.00 77.44 91 SER A CA 1
ATOM 715 C C . SER A 1 91 ? -3.810 -3.267 21.175 1.00 77.44 91 SER A C 1
ATOM 717 O O . SER A 1 91 ? -4.517 -3.884 21.969 1.00 77.44 91 SER A O 1
ATOM 719 N N . ALA A 1 92 ? -2.683 -2.659 21.558 1.00 80.12 92 ALA A N 1
ATOM 720 C CA . ALA A 1 92 ? -2.204 -2.675 22.936 1.00 80.12 92 ALA A CA 1
ATOM 721 C C . ALA A 1 92 ? -3.172 -1.969 23.900 1.00 80.12 92 ALA A C 1
ATOM 723 O O . ALA A 1 92 ? -3.391 -2.460 25.006 1.00 80.12 92 ALA A O 1
ATOM 724 N N . ALA A 1 93 ? -3.778 -0.849 23.492 1.00 78.12 93 ALA A N 1
ATOM 725 C CA . ALA A 1 93 ? -4.775 -0.148 24.300 1.00 78.12 93 ALA A CA 1
ATOM 726 C C . ALA A 1 93 ? -6.045 -0.990 24.514 1.00 78.12 93 ALA A C 1
ATOM 728 O O . ALA A 1 93 ? -6.536 -1.076 25.637 1.00 78.12 93 ALA A O 1
ATOM 729 N N . ILE A 1 94 ? -6.526 -1.681 23.475 1.00 77.44 94 ILE A N 1
ATOM 730 C CA . ILE A 1 94 ? -7.673 -2.598 23.573 1.00 77.44 94 ILE A CA 1
ATOM 731 C C . ILE A 1 94 ? -7.361 -3.760 24.526 1.00 77.44 94 ILE A C 1
ATOM 733 O O . ILE A 1 94 ? -8.178 -4.074 25.389 1.00 77.44 94 ILE A O 1
ATOM 737 N N . CYS A 1 95 ? -6.171 -4.361 24.427 1.00 77.38 95 CYS A N 1
ATOM 738 C CA . CYS A 1 95 ? -5.751 -5.444 25.324 1.00 77.38 95 CYS A CA 1
ATOM 739 C C . CYS A 1 95 ? -5.621 -5.008 26.792 1.00 77.38 95 CYS A C 1
ATOM 741 O O . CYS A 1 95 ? -5.775 -5.837 27.681 1.00 77.38 95 CYS A O 1
ATOM 743 N N . ARG A 1 96 ? -5.343 -3.727 27.067 1.00 78.88 96 ARG A N 1
ATOM 744 C CA . ARG A 1 96 ? -5.317 -3.201 28.444 1.00 78.88 96 ARG A CA 1
ATOM 745 C C . ARG A 1 96 ? -6.713 -3.069 29.053 1.00 78.88 96 ARG A C 1
ATOM 747 O O . ARG A 1 96 ? -6.833 -3.148 30.269 1.00 78.88 96 ARG A O 1
ATOM 754 N N . LEU A 1 97 ? -7.738 -2.856 28.227 1.00 76.69 97 LEU A N 1
ATOM 755 C CA . LEU A 1 97 ? -9.130 -2.724 28.667 1.00 76.69 97 LEU A CA 1
ATOM 756 C C . LEU A 1 97 ? -9.821 -4.085 28.784 1.00 76.69 97 LEU A C 1
ATOM 758 O O . LEU A 1 97 ? -10.519 -4.353 29.757 1.00 76.69 97 LEU A O 1
ATOM 762 N N . GLY A 1 98 ? -9.613 -4.961 27.801 1.00 68.56 98 GLY A N 1
ATOM 763 C CA . GLY A 1 98 ? -10.100 -6.332 27.841 1.00 68.56 98 GLY A CA 1
ATOM 764 C C . GLY A 1 98 ? -9.130 -7.184 28.637 1.00 68.56 98 GLY A C 1
ATOM 765 O O . GLY A 1 98 ? -8.248 -7.788 28.033 1.00 68.56 98 GLY A O 1
ATOM 766 N N . GLY A 1 99 ? -9.266 -7.198 29.967 1.00 64.50 99 GLY A N 1
ATOM 767 C CA . GLY A 1 99 ? -8.494 -8.062 30.860 1.00 64.50 99 GLY A CA 1
ATOM 768 C C . GLY A 1 99 ? -8.486 -9.499 30.339 1.00 64.50 99 GLY A C 1
ATOM 769 O O . GLY A 1 99 ? -9.438 -10.237 30.541 1.00 64.50 99 GLY A O 1
ATOM 770 N N . TRP A 1 100 ? -7.432 -9.851 29.605 1.00 59.75 100 TRP A N 1
ATOM 771 C CA . TRP A 1 100 ? -7.182 -11.159 29.007 1.00 59.75 100 TRP A CA 1
ATOM 772 C C . TRP A 1 100 ? -8.383 -11.807 28.296 1.00 59.75 100 TRP A C 1
ATOM 774 O O . TRP A 1 100 ? -9.018 -12.715 28.822 1.00 59.75 100 TRP A O 1
ATOM 784 N N . GLN A 1 101 ? -8.601 -11.471 27.021 1.00 50.38 101 GLN A N 1
ATOM 785 C CA . GLN A 1 101 ? -9.148 -12.460 26.085 1.00 50.38 101 GLN A CA 1
ATOM 786 C C . GLN A 1 101 ? -8.297 -12.568 24.824 1.00 50.38 101 GLN A C 1
ATOM 788 O O . GLN A 1 101 ? -8.419 -11.799 23.872 1.00 50.38 101 GLN A O 1
ATOM 793 N N . HIS A 1 102 ? -7.470 -13.613 24.823 1.00 54.00 102 HIS A N 1
ATOM 794 C CA . HIS A 1 102 ? -6.806 -14.197 23.663 1.00 54.00 102 HIS A CA 1
ATOM 795 C C . HIS A 1 102 ? -7.816 -14.915 22.746 1.00 54.00 102 HIS A C 1
ATOM 797 O O . HIS A 1 102 ? -7.608 -16.055 22.339 1.00 54.00 102 HIS A O 1
ATOM 803 N N . ASN A 1 103 ? -8.943 -14.278 22.424 1.00 45.41 103 ASN A N 1
ATOM 804 C CA . ASN A 1 103 ? -9.870 -14.848 21.459 1.00 45.41 103 ASN A CA 1
ATOM 805 C C . ASN A 1 103 ? -9.352 -14.540 20.062 1.00 45.41 103 ASN A C 1
ATOM 807 O O . ASN A 1 103 ? -9.536 -13.436 19.547 1.00 45.41 103 ASN A O 1
ATOM 811 N N . ALA A 1 104 ? -8.622 -15.543 19.561 1.00 45.78 104 ALA A N 1
ATOM 812 C CA . ALA A 1 104 ? -8.271 -15.857 18.188 1.00 45.78 104 ALA A CA 1
ATOM 813 C C . ALA A 1 104 ? -8.575 -14.729 17.208 1.00 45.78 104 ALA A C 1
ATOM 815 O O . ALA A 1 104 ? -9.740 -14.400 16.970 1.00 45.78 104 ALA A O 1
ATOM 816 N N . ALA A 1 105 ? -7.510 -14.194 16.606 1.00 42.56 105 ALA A N 1
ATOM 817 C CA . ALA A 1 105 ? -7.585 -13.408 15.391 1.00 42.56 105 ALA A CA 1
ATOM 818 C C . ALA A 1 105 ? -8.501 -14.141 14.406 1.00 42.56 105 ALA A C 1
ATOM 820 O O . ALA A 1 105 ? -8.090 -15.079 13.723 1.00 42.56 105 ALA A O 1
ATOM 821 N N . ARG A 1 106 ? -9.781 -13.753 14.374 1.00 40.06 106 ARG A N 1
ATOM 822 C CA . ARG A 1 106 ? -10.657 -14.106 13.275 1.00 40.06 106 ARG A CA 1
ATOM 823 C C . ARG A 1 106 ? -9.980 -13.446 12.095 1.00 40.06 106 ARG A C 1
ATOM 825 O O . ARG A 1 106 ? -9.924 -12.220 12.030 1.00 40.06 106 ARG A O 1
ATOM 832 N N . VAL A 1 107 ? -9.386 -14.273 11.243 1.00 45.50 107 VAL A N 1
ATOM 833 C CA . VAL A 1 107 ? -8.845 -13.868 9.955 1.00 45.50 107 VAL A CA 1
ATOM 834 C C . VAL A 1 107 ? -10.064 -13.419 9.159 1.00 45.50 107 VAL A C 1
ATOM 836 O O . VAL A 1 107 ? -10.706 -14.210 8.472 1.00 45.50 107 VAL A O 1
ATOM 839 N N . LEU A 1 108 ? -10.493 -12.175 9.381 1.00 47.91 108 LEU A N 1
ATOM 840 C CA . LEU A 1 108 ? -11.480 -11.543 8.531 1.00 47.91 108 LEU A CA 1
ATOM 841 C C . LEU A 1 108 ? -10.864 -11.599 7.132 1.00 47.91 108 LEU A C 1
ATOM 843 O O . LEU A 1 108 ? -9.694 -11.231 6.990 1.00 47.91 108 LEU A O 1
ATOM 847 N N . PRO A 1 109 ? -11.581 -12.133 6.129 1.00 41.41 109 PRO A N 1
ATOM 848 C CA . PRO A 1 109 ? -11.056 -12.196 4.778 1.00 41.41 109 PRO A CA 1
ATOM 849 C C . PRO A 1 109 ? -10.589 -10.794 4.405 1.00 41.41 109 PRO A C 1
ATOM 851 O O . PRO A 1 109 ? -11.350 -9.834 4.539 1.00 41.41 109 PRO A O 1
ATOM 854 N N . GLU A 1 110 ? -9.314 -10.684 4.033 1.00 51.84 110 GLU A N 1
ATOM 855 C CA . GLU A 1 110 ? -8.676 -9.417 3.706 1.00 51.84 110 GLU A CA 1
ATOM 856 C C . GLU A 1 110 ? -9.433 -8.783 2.538 1.00 51.84 110 GLU A C 1
ATOM 858 O O . GLU A 1 110 ? -9.269 -9.145 1.369 1.00 51.84 110 GLU A O 1
ATOM 863 N N . LYS A 1 111 ? -10.365 -7.889 2.877 1.00 52.22 111 LYS A N 1
ATOM 864 C CA . LYS A 1 111 ? -11.089 -7.096 1.898 1.00 52.22 111 LYS A CA 1
ATOM 865 C C . LYS A 1 111 ? -10.051 -6.191 1.248 1.00 52.22 111 LYS A C 1
ATOM 867 O O . LYS A 1 111 ? -9.290 -5.531 1.948 1.00 52.22 111 LYS A O 1
ATOM 872 N N . GLN A 1 112 ? -10.030 -6.218 -0.081 1.00 55.44 112 GLN A N 1
ATOM 873 C CA . GLN A 1 112 ? -9.118 -5.451 -0.927 1.00 55.44 112 GLN A CA 1
ATOM 874 C C . GLN A 1 112 ? -9.054 -4.005 -0.431 1.00 55.44 112 GLN A C 1
ATOM 876 O O 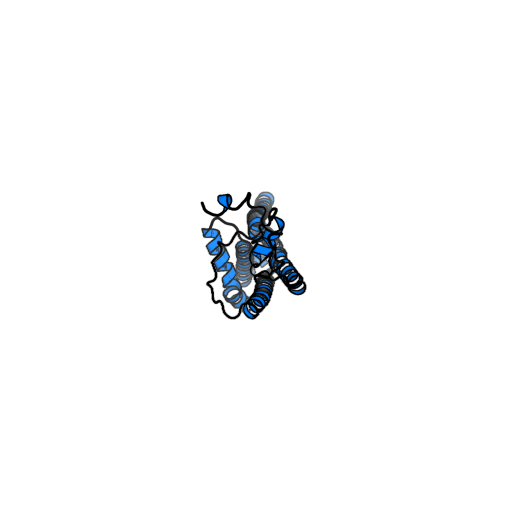. GLN A 1 112 ? -10.104 -3.354 -0.344 1.00 55.44 112 GLN A O 1
ATOM 881 N N . ARG A 1 113 ? -7.854 -3.538 -0.067 1.00 64.69 113 ARG A N 1
ATOM 882 C CA . ARG A 1 113 ? -7.669 -2.159 0.392 1.00 64.69 113 ARG A CA 1
ATOM 883 C C . ARG A 1 113 ? -8.032 -1.214 -0.748 1.00 64.69 113 ARG A C 1
ATOM 885 O O . ARG A 1 113 ? -7.971 -1.587 -1.924 1.00 64.69 113 ARG A O 1
ATOM 892 N N . ILE A 1 114 ? -8.415 0.017 -0.419 1.00 65.38 114 ILE A N 1
ATOM 893 C CA . ILE A 1 114 ? -8.675 1.043 -1.443 1.00 65.38 114 ILE A CA 1
ATOM 894 C C . ILE A 1 114 ? -7.436 1.212 -2.346 1.00 65.38 114 ILE A C 1
ATOM 896 O O . ILE A 1 114 ? -7.569 1.347 -3.563 1.00 65.38 114 ILE A O 1
ATOM 900 N N . ASP A 1 115 ? -6.251 1.075 -1.756 1.00 70.00 115 ASP A N 1
ATOM 901 C CA . ASP A 1 115 ? -4.939 1.115 -2.407 1.00 70.00 115 ASP A CA 1
ATOM 902 C C . ASP A 1 115 ? -4.781 0.079 -3.524 1.00 70.00 115 ASP A C 1
ATOM 904 O O . ASP A 1 115 ? -4.354 0.410 -4.633 1.00 70.00 115 ASP A O 1
ATOM 908 N N . ASP A 1 116 ? -5.212 -1.158 -3.276 1.00 74.56 116 ASP A N 1
ATOM 909 C CA . ASP A 1 116 ? -5.143 -2.246 -4.254 1.00 74.56 116 ASP A CA 1
ATOM 910 C C . ASP A 1 116 ? -6.023 -1.957 -5.475 1.00 74.56 116 ASP A C 1
ATOM 912 O O . ASP A 1 116 ? -5.682 -2.323 -6.598 1.00 74.56 116 ASP A O 1
ATOM 916 N N . ARG A 1 117 ? -7.167 -1.285 -5.283 1.00 75.94 117 ARG A N 1
ATOM 917 C CA . ARG A 1 117 ? -8.063 -0.912 -6.389 1.00 75.94 117 ARG A CA 1
ATOM 918 C C . ARG A 1 117 ? -7.441 0.172 -7.265 1.00 75.94 117 ARG A C 1
ATOM 920 O O . ARG A 1 117 ? -7.588 0.132 -8.484 1.00 75.94 117 ARG A O 1
ATOM 927 N N . VAL A 1 118 ? -6.746 1.135 -6.660 1.00 80.69 118 VAL A N 1
ATOM 928 C CA . VAL A 1 118 ? -6.008 2.155 -7.417 1.00 80.69 118 VAL A CA 1
ATOM 929 C C . VAL A 1 118 ? -4.863 1.498 -8.182 1.00 80.69 118 VAL A C 1
ATOM 931 O O . VAL A 1 118 ? -4.702 1.763 -9.372 1.00 80.69 118 VAL A O 1
ATOM 934 N N . ALA A 1 119 ? -4.126 0.583 -7.547 1.00 80.31 119 ALA A N 1
ATOM 935 C CA . ALA A 1 119 ? -3.065 -0.181 -8.199 1.00 80.31 119 ALA A CA 1
ATOM 936 C C . ALA A 1 119 ? -3.575 -0.991 -9.397 1.00 80.31 119 ALA A C 1
ATOM 938 O O . ALA A 1 119 ? -2.879 -1.113 -10.405 1.00 80.31 119 ALA A O 1
ATOM 939 N N . GLU A 1 120 ? -4.804 -1.502 -9.319 1.00 82.56 120 GLU A N 1
ATOM 940 C CA . GLU A 1 120 ? -5.400 -2.298 -10.386 1.00 82.56 120 GLU A CA 1
ATOM 941 C C . GLU A 1 120 ? -5.547 -1.553 -11.706 1.00 82.56 120 GLU A C 1
ATOM 943 O O . GLU A 1 120 ? -5.294 -2.141 -12.759 1.00 82.56 120 GLU A O 1
ATOM 948 N N . LEU A 1 121 ? -5.829 -0.253 -11.640 1.00 85.50 121 LEU A N 1
ATOM 949 C CA . LEU A 1 121 ? -5.855 0.631 -12.799 1.00 85.50 121 LEU A CA 1
ATOM 950 C C . LEU A 1 121 ? -4.478 1.243 -13.101 1.00 85.50 121 LEU A C 1
ATOM 952 O O . LEU A 1 121 ? -4.081 1.341 -14.258 1.00 85.50 121 LEU A O 1
ATOM 956 N N . PHE A 1 122 ? -3.739 1.660 -12.074 1.00 85.75 122 PHE A N 1
ATOM 957 C CA . PHE A 1 122 ? -2.523 2.459 -12.231 1.00 85.75 122 PHE A CA 1
ATOM 958 C C . PHE A 1 122 ? -1.356 1.658 -12.828 1.00 85.75 122 PHE A C 1
ATOM 960 O O . PHE A 1 122 ? -0.662 2.140 -13.723 1.00 85.75 122 PHE A O 1
ATOM 967 N N . VAL A 1 123 ? -1.175 0.408 -12.386 1.00 87.81 123 VAL A N 1
ATOM 968 C CA . VAL A 1 123 ? -0.098 -0.480 -12.855 1.00 87.81 123 VAL A CA 1
ATOM 969 C C . VAL A 1 123 ? -0.153 -0.740 -14.367 1.00 87.81 123 VAL A C 1
ATOM 971 O O . VAL A 1 123 ? 0.858 -0.495 -15.031 1.00 87.81 123 VAL A O 1
ATOM 974 N N . PRO A 1 124 ? -1.276 -1.203 -14.957 1.00 88.88 124 PRO A N 1
ATOM 975 C CA . PRO A 1 124 ? -1.328 -1.450 -16.395 1.00 88.88 124 PRO A CA 1
ATOM 976 C C . PRO A 1 124 ? -1.193 -0.159 -17.208 1.00 88.88 124 PRO A C 1
ATOM 978 O O . PRO A 1 124 ? -0.529 -0.173 -18.240 1.00 88.88 124 PRO A O 1
ATOM 981 N N . VAL A 1 125 ? -1.751 0.962 -16.735 1.00 91.62 125 VAL A N 1
ATOM 982 C CA . VAL A 1 125 ? -1.653 2.257 -17.428 1.00 91.62 125 VAL A CA 1
ATOM 983 C C . VAL A 1 125 ? -0.197 2.707 -17.563 1.00 91.62 125 VAL A C 1
ATOM 985 O O . VAL A 1 125 ? 0.230 3.051 -18.663 1.00 91.62 125 VAL A O 1
ATOM 988 N N . ILE A 1 126 ? 0.597 2.648 -16.489 1.00 91.12 126 ILE A N 1
ATOM 989 C CA . ILE A 1 126 ? 2.021 3.027 -16.541 1.00 91.12 126 ILE A CA 1
ATOM 990 C C . ILE A 1 126 ? 2.812 2.101 -17.457 1.00 91.12 126 ILE A C 1
ATOM 992 O O . ILE A 1 126 ? 3.644 2.566 -18.234 1.00 91.12 126 ILE A O 1
ATOM 996 N N . LEU A 1 127 ? 2.554 0.796 -17.375 1.00 89.75 127 LEU A N 1
ATOM 997 C CA . LEU A 1 127 ? 3.249 -0.192 -18.194 1.00 89.75 127 LEU A CA 1
ATOM 998 C C . LEU A 1 127 ? 2.968 0.058 -19.686 1.00 89.75 127 LEU A C 1
ATOM 1000 O O . LEU A 1 127 ? 3.898 0.067 -20.492 1.00 89.75 127 LEU A O 1
ATOM 1004 N N . ILE A 1 128 ? 1.717 0.370 -20.041 1.00 93.69 128 ILE A N 1
ATOM 1005 C CA . ILE A 1 128 ? 1.327 0.755 -21.404 1.00 93.69 128 ILE A CA 1
ATOM 1006 C C . ILE A 1 128 ? 2.031 2.046 -21.836 1.00 93.69 128 ILE A C 1
ATOM 1008 O O . ILE A 1 128 ? 2.599 2.078 -22.922 1.00 93.69 128 ILE A O 1
ATOM 1012 N N . ILE A 1 129 ? 2.046 3.095 -21.007 1.00 93.38 129 ILE A N 1
ATOM 1013 C CA . ILE A 1 129 ? 2.704 4.371 -21.350 1.00 93.38 129 ILE A CA 1
ATOM 1014 C C . ILE A 1 129 ? 4.218 4.181 -21.537 1.00 93.38 129 ILE A C 1
ATOM 1016 O O . ILE A 1 129 ? 4.794 4.727 -22.479 1.00 93.38 129 ILE A O 1
ATOM 1020 N N . SER A 1 130 ? 4.863 3.385 -20.680 1.00 90.69 130 SER A N 1
ATOM 1021 C CA . SER A 1 130 ? 6.293 3.068 -20.783 1.00 90.69 130 SER A CA 1
ATOM 1022 C C . SER A 1 130 ? 6.604 2.314 -22.082 1.00 90.69 130 SER A C 1
ATOM 1024 O O . SER A 1 130 ? 7.502 2.717 -22.825 1.00 90.69 130 SER A O 1
ATOM 1026 N N . LEU A 1 131 ? 5.805 1.294 -22.424 1.00 91.69 131 LEU A N 1
ATOM 1027 C CA . LEU A 1 131 ? 5.935 0.566 -23.691 1.00 91.69 131 LEU A CA 1
ATOM 1028 C C . LEU A 1 131 ? 5.664 1.458 -24.904 1.00 91.69 131 LEU A C 1
ATOM 1030 O O . LEU A 1 131 ? 6.422 1.413 -25.867 1.00 91.69 131 LEU A O 1
ATOM 1034 N N . LEU A 1 132 ? 4.622 2.289 -24.873 1.00 93.62 132 LEU A N 1
ATOM 1035 C CA . LEU A 1 132 ? 4.324 3.220 -25.962 1.00 93.62 132 LEU A CA 1
ATOM 1036 C C . LEU A 1 132 ? 5.472 4.203 -26.178 1.00 93.62 132 LEU A C 1
ATOM 1038 O O . LEU A 1 132 ? 5.873 4.422 -27.315 1.00 93.62 132 LEU A O 1
ATOM 1042 N N . THR A 1 133 ? 6.048 4.740 -25.100 1.00 90.62 133 THR A N 1
ATOM 1043 C CA . THR A 1 133 ? 7.214 5.632 -25.179 1.00 90.62 133 THR A CA 1
ATOM 1044 C C . THR A 1 133 ? 8.395 4.931 -25.852 1.00 90.62 133 THR A C 1
ATOM 1046 O O . THR A 1 133 ? 9.025 5.509 -26.738 1.00 90.62 133 THR A O 1
ATOM 1049 N N . PHE A 1 134 ? 8.654 3.672 -25.486 1.00 88.62 134 PHE A N 1
ATOM 1050 C CA . PHE A 1 134 ? 9.684 2.850 -26.120 1.00 88.62 134 PHE A CA 1
ATOM 1051 C C . PHE A 1 134 ? 9.411 2.641 -27.618 1.00 88.62 134 PHE A C 1
ATOM 1053 O O . PHE A 1 134 ? 10.274 2.917 -28.449 1.00 88.62 134 PHE A O 1
ATOM 1060 N N . PHE A 1 135 ? 8.198 2.208 -27.978 1.00 90.00 135 PHE A N 1
ATOM 1061 C CA . PHE A 1 135 ? 7.829 1.937 -29.369 1.00 90.00 135 PHE A CA 1
ATOM 1062 C C . PHE A 1 135 ? 7.854 3.189 -30.244 1.00 90.00 135 PHE A C 1
ATOM 1064 O O . PHE A 1 135 ? 8.307 3.110 -31.381 1.00 90.00 135 PHE A O 1
ATOM 1071 N N . ILE A 1 136 ? 7.419 4.340 -29.728 1.00 90.38 136 ILE A N 1
ATOM 1072 C CA . ILE A 1 136 ? 7.455 5.610 -30.464 1.00 90.38 136 ILE A CA 1
ATOM 1073 C C . ILE A 1 136 ? 8.899 5.974 -30.823 1.00 90.38 136 ILE A C 1
ATOM 1075 O O . ILE A 1 136 ? 9.173 6.307 -31.974 1.00 90.38 136 ILE A O 1
ATOM 1079 N N . TRP A 1 137 ? 9.830 5.854 -29.873 1.00 87.44 137 TRP A N 1
ATOM 1080 C CA . TRP A 1 137 ? 11.246 6.137 -30.123 1.00 87.44 137 TRP A CA 1
ATOM 1081 C C . TRP A 1 137 ? 11.869 5.180 -31.139 1.00 87.44 137 TRP A C 1
ATOM 1083 O O . TRP A 1 137 ? 12.558 5.623 -32.056 1.00 87.44 137 TRP A O 1
ATOM 1093 N N . VAL A 1 138 ? 11.590 3.882 -31.014 1.00 86.56 138 VAL A N 1
ATOM 1094 C CA . VAL A 1 138 ? 12.119 2.864 -31.934 1.00 86.56 138 VAL A CA 1
ATOM 1095 C C . VAL A 1 138 ? 11.543 3.029 -33.344 1.00 86.56 138 VAL A C 1
ATOM 1097 O O . VAL A 1 138 ? 12.273 2.902 -34.325 1.00 86.56 138 VAL A O 1
ATOM 1100 N N . PHE A 1 139 ? 10.250 3.342 -33.463 1.00 87.19 139 PHE A N 1
ATOM 1101 C CA . PHE A 1 139 ? 9.580 3.468 -34.758 1.00 87.19 139 PHE A CA 1
ATOM 1102 C C . PHE A 1 139 ? 9.989 4.738 -35.515 1.00 87.19 139 PHE A C 1
ATOM 1104 O O . PHE A 1 139 ? 10.119 4.697 -36.735 1.00 87.19 139 PHE A O 1
ATOM 1111 N N . PHE A 1 140 ? 10.216 5.855 -34.813 1.00 84.44 140 PHE A N 1
ATOM 1112 C CA . PHE A 1 140 ? 10.575 7.128 -35.451 1.00 84.44 140 PHE A CA 1
ATOM 1113 C C . PHE A 1 140 ? 12.080 7.346 -35.644 1.00 84.44 140 PHE A C 1
ATOM 1115 O O . PHE A 1 140 ? 12.447 8.068 -36.567 1.00 84.44 140 PHE A O 1
ATOM 1122 N N . GLY A 1 141 ? 12.954 6.767 -34.813 1.00 74.50 141 GLY A N 1
ATOM 1123 C CA . GLY A 1 141 ? 14.398 7.031 -34.896 1.00 74.50 141 GLY A CA 1
ATOM 1124 C C . GLY A 1 141 ? 15.280 5.869 -35.372 1.00 74.50 141 GLY A C 1
ATOM 1125 O O . GLY A 1 141 ? 16.485 6.063 -35.503 1.00 74.50 141 GLY A O 1
ATOM 1126 N N . GLY A 1 142 ? 14.729 4.683 -35.655 1.00 78.25 142 GLY A N 1
ATOM 1127 C CA . GLY A 1 142 ? 15.490 3.545 -36.195 1.00 78.25 142 GLY A CA 1
ATOM 1128 C C . GLY A 1 142 ? 16.297 2.741 -35.158 1.00 78.25 142 GLY A C 1
ATOM 1129 O O . GLY A 1 142 ? 16.117 2.884 -33.950 1.00 78.25 142 GLY A O 1
ATOM 1130 N N . ILE A 1 143 ? 17.175 1.845 -35.635 1.00 71.25 143 ILE A N 1
ATOM 1131 C CA . ILE A 1 143 ? 17.917 0.869 -34.801 1.00 71.25 143 ILE A CA 1
ATOM 1132 C C . ILE A 1 143 ? 18.972 1.551 -33.907 1.00 71.25 143 ILE A C 1
ATOM 1134 O O . ILE A 1 143 ? 19.216 1.094 -32.791 1.00 71.25 143 ILE A O 1
ATOM 1138 N N . ASP A 1 144 ? 19.531 2.684 -34.336 1.00 71.06 144 ASP A N 1
ATOM 1139 C CA . ASP A 1 144 ? 20.606 3.377 -33.612 1.00 71.06 144 ASP A CA 1
ATOM 1140 C C . ASP A 1 144 ? 20.111 4.132 -32.358 1.00 71.06 144 ASP A C 1
ATOM 1142 O O . ASP A 1 144 ? 20.879 4.376 -31.425 1.00 71.06 144 ASP A O 1
ATOM 1146 N N . VAL A 1 145 ? 18.810 4.451 -32.267 1.00 77.81 145 VAL A N 1
ATOM 1147 C CA . VAL A 1 145 ? 18.216 5.144 -31.102 1.00 77.81 145 VAL A CA 1
ATOM 1148 C C . VAL A 1 145 ? 17.516 4.213 -30.111 1.00 77.81 145 VAL A C 1
ATOM 1150 O O . VAL A 1 145 ? 16.928 4.693 -29.139 1.00 77.81 145 VAL A O 1
ATOM 1153 N N . VAL A 1 146 ? 17.574 2.892 -30.307 1.00 79.38 146 VAL A N 1
ATOM 1154 C CA . VAL A 1 146 ? 16.961 1.908 -29.388 1.00 79.38 146 VAL A CA 1
ATOM 1155 C C . VAL A 1 146 ? 17.443 2.137 -27.951 1.00 79.38 146 VAL A C 1
ATOM 1157 O O . VAL A 1 146 ? 16.655 2.111 -27.005 1.00 79.38 146 VAL A O 1
ATOM 1160 N N . SER A 1 147 ? 18.726 2.465 -27.810 1.00 79.56 147 SER A N 1
ATOM 1161 C CA . SER A 1 147 ? 19.373 2.895 -26.572 1.00 79.56 147 SER A CA 1
ATOM 1162 C C . SER A 1 147 ? 18.653 4.071 -25.896 1.00 79.56 147 SER A C 1
ATOM 1164 O O . SER A 1 147 ? 18.309 3.987 -24.718 1.00 79.56 147 SER A O 1
ATOM 1166 N N . HIS A 1 148 ? 18.352 5.140 -26.641 1.00 79.44 148 HIS A N 1
ATOM 1167 C CA . HIS A 1 148 ? 17.642 6.318 -26.125 1.00 79.44 148 HIS A CA 1
ATOM 1168 C C . HIS A 1 148 ? 16.193 5.989 -25.738 1.00 79.44 148 HIS A C 1
ATOM 1170 O O . HIS A 1 148 ? 15.718 6.424 -24.686 1.00 79.44 148 HIS A O 1
ATOM 1176 N N . GLY A 1 149 ? 15.510 5.168 -26.542 1.00 82.75 149 GLY A N 1
ATOM 1177 C CA . GLY A 1 149 ? 14.153 4.703 -26.247 1.00 82.75 149 GLY A CA 1
ATOM 1178 C C . GLY A 1 149 ? 14.074 3.896 -24.948 1.00 82.75 149 GLY A C 1
ATOM 1179 O O . GLY A 1 149 ? 13.141 4.080 -24.163 1.00 82.75 149 GLY A O 1
ATOM 1180 N N . LEU A 1 150 ? 15.075 3.052 -24.674 1.00 83.69 150 LEU A N 1
ATOM 1181 C CA . LEU A 1 150 ? 15.156 2.293 -23.426 1.00 83.69 150 LEU A CA 1
ATOM 1182 C C . LEU A 1 150 ? 15.348 3.219 -22.214 1.00 83.69 150 LEU A C 1
ATOM 1184 O O . LEU A 1 150 ? 14.615 3.086 -21.236 1.00 83.69 150 LEU A O 1
ATOM 1188 N N . PHE A 1 151 ? 16.257 4.198 -22.284 1.00 83.25 151 PHE A N 1
ATOM 1189 C CA . PHE A 1 151 ? 16.435 5.194 -21.216 1.00 83.25 151 PHE A CA 1
ATOM 1190 C C . PHE A 1 151 ? 15.164 6.005 -20.943 1.00 83.25 151 PHE A C 1
ATOM 1192 O O . PHE A 1 151 ? 14.826 6.251 -19.781 1.00 83.25 151 PHE A O 1
ATOM 1199 N N . ALA A 1 152 ? 14.445 6.403 -21.994 1.00 85.00 152 ALA A N 1
ATOM 1200 C CA . ALA A 1 152 ? 13.184 7.124 -21.864 1.00 85.00 152 ALA A CA 1
ATOM 1201 C C . ALA A 1 152 ? 12.126 6.263 -21.156 1.00 85.00 152 ALA A C 1
ATOM 1203 O O . ALA A 1 152 ? 11.531 6.703 -20.172 1.00 85.00 152 ALA A O 1
ATOM 1204 N N . ALA A 1 153 ? 11.942 5.013 -21.589 1.00 87.88 153 ALA A N 1
ATOM 1205 C CA . ALA A 1 153 ? 10.989 4.086 -20.979 1.00 87.88 153 ALA A CA 1
ATOM 1206 C C . ALA A 1 153 ? 11.309 3.787 -19.506 1.00 87.88 153 ALA A C 1
ATOM 1208 O O . ALA A 1 153 ? 10.398 3.770 -18.673 1.00 87.88 153 ALA A O 1
ATOM 1209 N N . LEU A 1 154 ? 12.595 3.609 -19.182 1.00 87.81 154 LEU A N 1
ATOM 1210 C CA . LEU A 1 154 ? 13.088 3.433 -17.815 1.00 87.81 154 LEU A CA 1
ATOM 1211 C C . LEU A 1 154 ? 12.810 4.660 -16.953 1.00 87.81 154 LEU A C 1
ATOM 1213 O O . LEU A 1 154 ? 12.316 4.522 -15.838 1.00 87.81 154 LEU A O 1
ATOM 1217 N N . SER A 1 155 ? 13.082 5.854 -17.476 1.00 87.69 155 SER A N 1
ATOM 1218 C CA . SER A 1 155 ? 12.835 7.109 -16.765 1.00 87.69 155 SER A CA 1
ATOM 1219 C C . SER A 1 155 ? 11.348 7.283 -16.460 1.00 87.69 155 SER A C 1
ATOM 1221 O O . SER A 1 155 ? 10.996 7.572 -15.319 1.00 87.69 155 SER A O 1
ATOM 1223 N N . VAL A 1 156 ? 10.464 7.021 -17.432 1.00 90.38 156 VAL A N 1
ATOM 1224 C CA . VAL A 1 156 ? 9.008 7.056 -17.210 1.00 90.38 156 VAL A CA 1
ATOM 1225 C C . VAL A 1 156 ? 8.593 6.040 -16.148 1.00 90.38 156 VAL A C 1
ATOM 1227 O O . VAL A 1 156 ? 7.845 6.379 -15.233 1.00 90.38 156 VAL A O 1
ATOM 1230 N N . LEU A 1 157 ? 9.103 4.810 -16.232 1.00 88.81 157 LEU A N 1
ATOM 1231 C CA . LEU A 1 157 ? 8.755 3.743 -15.297 1.00 88.81 157 LEU A CA 1
ATOM 1232 C C . LEU A 1 157 ? 9.199 4.071 -13.862 1.00 88.81 157 LEU A C 1
ATOM 1234 O O . LEU A 1 157 ? 8.431 3.886 -12.921 1.00 88.81 157 LEU A O 1
ATOM 1238 N N . VAL A 1 158 ? 10.420 4.582 -13.693 1.00 86.31 158 VAL A N 1
ATOM 1239 C CA . VAL A 1 158 ? 10.997 4.927 -12.385 1.00 86.31 158 VAL A CA 1
ATOM 1240 C C . VAL A 1 158 ? 10.310 6.149 -11.772 1.00 86.31 158 VAL A C 1
ATOM 1242 O O . VAL A 1 158 ? 10.006 6.135 -10.581 1.00 86.31 158 VAL A O 1
ATOM 1245 N N . VAL A 1 159 ? 10.016 7.182 -12.567 1.00 87.00 159 VAL A N 1
ATOM 1246 C CA . VAL A 1 159 ? 9.305 8.387 -12.096 1.00 87.00 159 VAL A CA 1
ATOM 1247 C C . VAL A 1 159 ? 7.864 8.067 -11.693 1.00 87.00 159 VAL A C 1
ATOM 1249 O O . VAL A 1 159 ? 7.337 8.671 -10.763 1.00 87.00 159 VAL A O 1
ATOM 1252 N N . ALA A 1 160 ? 7.238 7.082 -12.335 1.00 87.69 160 ALA A N 1
ATOM 1253 C CA . ALA A 1 160 ? 5.884 6.647 -12.017 1.00 87.69 160 ALA A CA 1
ATOM 1254 C C . ALA A 1 160 ? 5.776 5.797 -10.733 1.00 87.69 160 ALA A C 1
ATOM 1256 O O . ALA A 1 160 ? 4.679 5.355 -10.381 1.00 87.69 160 ALA A O 1
ATOM 1257 N N . CYS A 1 161 ? 6.884 5.548 -10.024 1.00 84.25 161 CYS A N 1
ATOM 1258 C CA . CYS A 1 161 ? 6.869 4.757 -8.800 1.00 84.25 161 CYS A CA 1
ATOM 1259 C C . CYS A 1 161 ? 5.933 5.398 -7.747 1.00 84.25 161 CYS A C 1
ATOM 1261 O O . CYS A 1 161 ? 6.146 6.548 -7.354 1.00 84.25 161 CYS A O 1
ATOM 1263 N N . PRO A 1 162 ? 4.903 4.682 -7.251 1.00 80.25 162 PRO A N 1
ATOM 1264 C CA . PRO A 1 162 ? 3.797 5.259 -6.480 1.00 80.25 162 PRO A CA 1
ATOM 1265 C C . PRO A 1 162 ? 4.150 5.507 -5.005 1.00 80.25 162 PRO A C 1
ATOM 1267 O O . PRO A 1 162 ? 3.284 5.399 -4.141 1.00 80.25 162 PRO A O 1
ATOM 1270 N N . CYS A 1 163 ? 5.402 5.842 -4.689 1.00 80.75 163 CYS A N 1
ATOM 1271 C CA . CYS A 1 163 ? 5.926 5.905 -3.322 1.00 80.75 163 CYS A CA 1
ATOM 1272 C C . CYS A 1 163 ? 5.035 6.736 -2.387 1.00 80.75 163 CYS A C 1
ATOM 1274 O O . CYS A 1 163 ? 4.756 6.330 -1.268 1.00 80.75 163 CYS A O 1
ATOM 1276 N N . VAL A 1 164 ? 4.542 7.882 -2.861 1.00 78.88 164 VAL A N 1
ATOM 1277 C CA . VAL A 1 164 ? 3.679 8.777 -2.074 1.00 78.88 164 VAL A CA 1
ATOM 1278 C C . VAL A 1 164 ? 2.258 8.231 -1.935 1.00 78.88 164 VAL A C 1
ATOM 1280 O O . VAL A 1 164 ? 1.658 8.359 -0.873 1.00 78.88 164 VAL A O 1
ATOM 1283 N N . VAL A 1 165 ? 1.725 7.599 -2.982 1.00 77.94 165 VAL A N 1
ATOM 1284 C CA . VAL A 1 165 ? 0.373 7.021 -2.963 1.00 77.94 165 VAL A CA 1
ATOM 1285 C C . VAL A 1 165 ? 0.319 5.845 -1.988 1.00 77.94 165 VAL A C 1
ATOM 1287 O O . VAL A 1 165 ? -0.600 5.783 -1.180 1.00 77.94 165 VAL A O 1
ATOM 1290 N N . GLY A 1 166 ? 1.347 4.987 -1.990 1.00 74.75 166 GLY A N 1
ATOM 1291 C CA . GLY A 1 166 ? 1.481 3.888 -1.028 1.00 74.75 166 GLY A CA 1
ATOM 1292 C C . GLY A 1 166 ? 1.644 4.356 0.423 1.00 74.75 166 GLY A C 1
ATOM 1293 O O . GLY A 1 166 ? 1.243 3.648 1.338 1.00 74.75 166 GLY A O 1
ATOM 1294 N N . LEU A 1 167 ? 2.167 5.569 0.652 1.00 79.19 167 LEU A N 1
ATOM 1295 C CA . LEU A 1 167 ? 2.262 6.167 1.991 1.00 79.19 167 LEU A CA 1
ATOM 1296 C C . LEU A 1 167 ? 1.009 6.917 2.445 1.00 79.19 167 LEU A C 1
ATOM 1298 O O . LEU A 1 167 ? 0.800 7.086 3.648 1.00 79.19 167 LEU A O 1
ATOM 1302 N N . ALA A 1 168 ? 0.190 7.410 1.519 1.00 84.69 168 ALA A N 1
ATOM 1303 C CA . ALA A 1 168 ? -0.933 8.278 1.857 1.00 84.69 168 ALA A CA 1
ATOM 1304 C C . ALA A 1 168 ? -1.932 7.575 2.788 1.00 84.69 168 ALA A C 1
ATOM 1306 O O . ALA A 1 168 ? -2.347 8.137 3.804 1.00 84.69 168 ALA A O 1
ATOM 1307 N N . THR A 1 169 ? -2.259 6.323 2.482 1.00 82.62 169 THR A N 1
ATOM 1308 C CA . THR A 1 169 ? -3.225 5.513 3.227 1.00 82.62 169 THR A CA 1
ATOM 1309 C C . THR A 1 169 ? -2.751 5.130 4.624 1.00 82.62 169 THR A C 1
ATOM 1311 O O . THR A 1 169 ? -3.478 5.432 5.576 1.00 82.62 169 THR A O 1
ATOM 1314 N N . PRO A 1 170 ? -1.542 4.573 4.836 1.00 81.44 170 PRO A N 1
ATOM 1315 C CA . PRO A 1 170 ? -1.079 4.269 6.185 1.00 81.44 170 PRO A CA 1
ATOM 1316 C C . PRO A 1 170 ? -0.920 5.526 7.046 1.00 81.44 170 PRO A C 1
ATOM 1318 O O . PRO A 1 170 ? -1.242 5.489 8.234 1.00 81.44 170 PRO A O 1
ATOM 1321 N N . VAL A 1 171 ? -0.522 6.665 6.468 1.00 85.12 171 VAL A N 1
ATOM 1322 C CA . VAL A 1 171 ? -0.447 7.945 7.193 1.00 85.12 171 VAL A CA 1
ATOM 1323 C C . VAL A 1 171 ? -1.840 8.455 7.573 1.00 85.12 171 VAL A C 1
ATOM 1325 O O . VAL A 1 171 ? -2.054 8.840 8.725 1.00 85.12 171 VAL A O 1
ATOM 1328 N N . ALA A 1 172 ? -2.804 8.423 6.649 1.00 87.06 172 ALA A N 1
ATOM 1329 C CA . ALA A 1 172 ? -4.177 8.850 6.910 1.00 87.06 172 ALA A CA 1
ATOM 1330 C C . ALA A 1 172 ? -4.862 7.961 7.959 1.00 87.06 172 ALA A C 1
ATOM 1332 O O . ALA A 1 172 ? -5.476 8.470 8.900 1.00 87.06 172 ALA A O 1
ATOM 1333 N N . LEU A 1 173 ? -4.702 6.640 7.851 1.00 85.31 173 LEU A N 1
ATOM 1334 C CA . LEU A 1 173 ? -5.228 5.672 8.812 1.00 85.31 173 LEU A CA 1
ATOM 1335 C C . LEU A 1 173 ? -4.558 5.827 10.176 1.00 85.31 173 LEU A C 1
ATOM 1337 O O . LEU A 1 173 ? -5.251 5.865 11.190 1.00 85.31 173 LEU A O 1
ATOM 1341 N N . ALA A 1 174 ? -3.234 5.988 10.229 1.00 83.50 174 ALA A N 1
ATOM 1342 C CA . ALA A 1 174 ? -2.517 6.222 11.478 1.00 83.50 174 ALA A CA 1
ATOM 1343 C C . ALA A 1 174 ? -2.969 7.517 12.169 1.00 83.50 174 ALA A C 1
ATOM 1345 O O . ALA A 1 174 ? -3.182 7.532 13.385 1.00 83.50 174 ALA A O 1
ATOM 1346 N N . ALA A 1 175 ? -3.142 8.605 11.415 1.00 87.75 175 ALA A N 1
ATOM 1347 C CA . ALA A 1 175 ? -3.656 9.865 11.943 1.00 87.75 175 ALA A CA 1
ATOM 1348 C C . ALA A 1 175 ? -5.112 9.727 12.423 1.00 87.75 175 ALA A C 1
ATOM 1350 O O . ALA A 1 175 ? -5.438 10.174 13.526 1.00 87.75 175 ALA A O 1
ATOM 1351 N N . GLY A 1 176 ? -5.965 9.055 11.643 1.00 88.75 176 GLY A N 1
ATOM 1352 C CA . GLY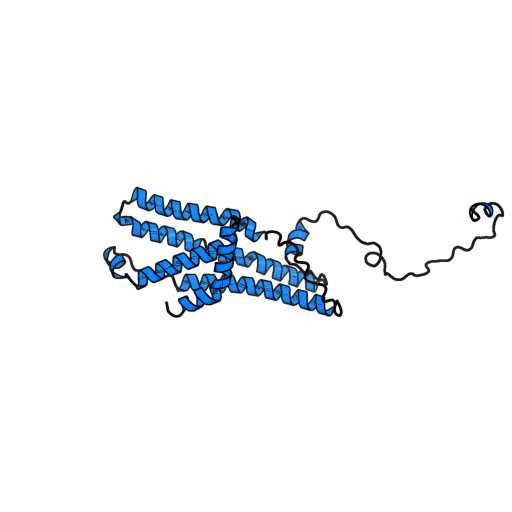 A 1 176 ? -7.366 8.793 11.975 1.00 88.75 176 GLY A CA 1
ATOM 1353 C C . GLY A 1 176 ? -7.530 7.938 13.232 1.00 88.75 176 GLY A C 1
ATOM 1354 O O . GLY A 1 176 ? -8.283 8.309 14.131 1.00 88.75 176 GLY A O 1
ATOM 1355 N N . LEU A 1 177 ? -6.756 6.857 13.354 1.00 84.81 177 LEU A N 1
ATOM 1356 C CA . LEU A 1 177 ? -6.717 6.004 14.543 1.00 84.81 177 LEU A CA 1
ATOM 1357 C C . LEU A 1 177 ? -6.265 6.778 15.786 1.00 84.81 177 LEU A C 1
ATOM 1359 O O . LEU A 1 177 ? -6.907 6.694 16.832 1.00 84.81 177 LEU A O 1
ATOM 1363 N N . ASN A 1 178 ? -5.196 7.574 15.676 1.00 85.06 178 ASN A N 1
ATOM 1364 C CA . ASN A 1 178 ? -4.728 8.406 16.787 1.00 85.06 178 ASN A CA 1
ATOM 1365 C C . ASN A 1 178 ? -5.766 9.464 17.192 1.00 85.06 178 ASN A C 1
ATOM 1367 O O . ASN A 1 178 ? -5.919 9.756 18.380 1.00 85.06 178 ASN A O 1
ATOM 1371 N N . LYS A 1 179 ? -6.492 10.041 16.227 1.00 89.38 179 LYS A N 1
ATOM 1372 C CA . LYS A 1 179 ? -7.561 11.009 16.497 1.00 89.38 179 LYS A CA 1
ATOM 1373 C C . LYS A 1 179 ? -8.760 10.349 17.182 1.00 89.38 179 LYS A C 1
ATOM 1375 O O . LYS A 1 179 ? -9.257 10.907 18.156 1.00 89.38 179 LYS A O 1
ATOM 1380 N N . ALA A 1 180 ? -9.183 9.174 16.719 1.00 88.00 180 ALA A N 1
ATOM 1381 C CA . ALA A 1 180 ? -10.270 8.400 17.319 1.00 88.00 180 ALA A CA 1
ATOM 1382 C C . ALA A 1 180 ? -9.936 7.972 18.757 1.00 88.00 180 ALA A C 1
ATOM 1384 O O . ALA A 1 180 ? -10.743 8.179 19.663 1.00 88.00 180 ALA A O 1
ATOM 1385 N N . ALA A 1 181 ? -8.708 7.499 18.992 1.00 85.81 181 ALA A N 1
ATOM 1386 C CA . ALA A 1 181 ? -8.247 7.094 20.317 1.00 85.81 181 ALA A CA 1
ATOM 1387 C C . ALA A 1 181 ? -8.294 8.244 21.342 1.00 85.81 181 ALA A C 1
ATOM 1389 O O . ALA A 1 181 ? -8.649 8.018 22.497 1.00 85.81 181 ALA A O 1
ATOM 1390 N N . ARG A 1 182 ? -8.004 9.489 20.927 1.00 86.19 182 ARG A N 1
ATOM 1391 C CA . ARG A 1 182 ? -8.144 10.682 21.789 1.00 86.19 182 ARG A CA 1
ATOM 1392 C C . ARG A 1 182 ? -9.593 11.005 22.160 1.00 86.19 182 ARG A C 1
ATOM 1394 O O . ARG A 1 182 ? -9.808 11.650 23.176 1.00 86.19 182 ARG A O 1
ATOM 1401 N N . ASN A 1 183 ? -10.556 10.554 21.361 1.00 90.25 183 ASN A N 1
ATOM 1402 C CA . ASN A 1 183 ? -11.988 10.695 21.620 1.00 90.25 183 ASN A CA 1
ATOM 1403 C C . ASN A 1 183 ? -12.587 9.432 22.267 1.00 90.25 183 ASN A C 1
ATOM 1405 O O . ASN A 1 183 ? -13.794 9.235 22.201 1.00 90.25 183 ASN A O 1
ATOM 1409 N N . HIS A 1 184 ? -11.757 8.563 22.861 1.00 88.19 184 HIS A N 1
ATOM 1410 C CA . HIS A 1 184 ? -12.172 7.302 23.490 1.00 88.19 184 HIS A CA 1
ATOM 1411 C C . HIS A 1 184 ? -12.832 6.283 22.540 1.00 88.19 184 HIS A C 1
ATOM 1413 O O . HIS A 1 184 ? -13.476 5.339 22.991 1.00 88.19 184 HIS A O 1
ATOM 1419 N N . ILE A 1 185 ? -12.625 6.420 21.226 1.00 87.44 185 ILE A N 1
ATOM 1420 C CA . ILE A 1 185 ? -13.102 5.471 20.215 1.00 87.44 185 ILE A CA 1
ATOM 1421 C C . ILE A 1 185 ? -11.923 4.585 19.804 1.00 87.44 185 ILE A C 1
ATOM 1423 O O . ILE A 1 185 ? -10.969 5.047 19.177 1.00 87.44 185 ILE A O 1
ATOM 1427 N N . LEU A 1 186 ? -11.971 3.301 20.161 1.00 83.50 186 LEU A N 1
ATOM 1428 C CA . LEU A 1 186 ? -10.919 2.333 19.837 1.00 83.50 186 LEU A CA 1
ATOM 1429 C C . LEU A 1 186 ? -11.318 1.483 18.630 1.00 83.50 186 LEU A C 1
ATOM 1431 O O . LEU A 1 186 ? -12.257 0.695 18.698 1.00 83.50 186 LEU A O 1
ATOM 1435 N N . ILE A 1 187 ? -10.565 1.608 17.539 1.00 83.00 187 ILE A N 1
ATOM 1436 C CA . ILE A 1 187 ? -10.783 0.847 16.305 1.00 83.00 187 ILE A CA 1
ATOM 1437 C C . ILE A 1 187 ? -9.657 -0.176 16.148 1.00 83.00 187 ILE A C 1
ATOM 1439 O O . ILE A 1 187 ? -8.500 0.194 15.971 1.00 83.00 187 ILE A O 1
ATOM 1443 N N . ARG A 1 188 ? -9.987 -1.470 16.214 1.00 73.00 188 ARG A N 1
ATOM 1444 C CA . ARG A 1 188 ? -8.999 -2.562 16.129 1.00 73.00 188 ARG A CA 1
ATOM 1445 C C . ARG A 1 188 ? -8.404 -2.719 14.727 1.00 73.00 188 ARG A C 1
ATOM 1447 O O . ARG A 1 188 ? -7.196 -2.884 14.593 1.00 73.00 188 ARG A O 1
ATOM 1454 N N . ASP A 1 189 ? -9.252 -2.648 13.705 1.00 73.62 189 ASP A N 1
ATOM 1455 C CA . ASP A 1 189 ? -8.887 -2.910 12.315 1.00 73.62 189 ASP A CA 1
ATOM 1456 C C . ASP A 1 189 ? -8.965 -1.629 11.485 1.00 73.62 189 ASP A C 1
ATOM 1458 O O . ASP A 1 189 ? -9.993 -0.956 11.454 1.00 73.62 189 ASP A O 1
ATOM 1462 N N . THR A 1 190 ? -7.900 -1.287 10.758 1.00 72.94 190 THR A N 1
ATOM 1463 C CA . THR A 1 190 ? -7.906 -0.096 9.886 1.00 72.94 190 THR A CA 1
ATOM 1464 C C . THR A 1 190 ? -8.922 -0.210 8.751 1.00 72.94 190 THR A C 1
ATOM 1466 O O . THR A 1 190 ? -9.510 0.788 8.346 1.00 72.94 190 THR A O 1
ATOM 1469 N N . SER A 1 191 ? -9.191 -1.430 8.281 1.00 75.69 191 SER A N 1
ATOM 1470 C CA . SER A 1 191 ? -10.218 -1.701 7.277 1.00 75.69 191 SER A CA 1
ATOM 1471 C C . SER A 1 191 ? -11.620 -1.365 7.788 1.00 75.69 191 SER A C 1
ATOM 1473 O O . SER A 1 191 ? -12.485 -1.009 6.989 1.00 75.69 191 SER A O 1
ATOM 1475 N N . ALA A 1 192 ? -11.854 -1.420 9.105 1.00 79.00 192 ALA A N 1
ATOM 1476 C CA . ALA A 1 192 ? -13.105 -0.967 9.702 1.00 79.00 192 ALA A CA 1
ATOM 1477 C C . ALA A 1 192 ? -13.244 0.558 9.594 1.00 79.00 192 ALA A C 1
ATOM 1479 O O . ALA A 1 192 ? -14.327 1.041 9.273 1.00 79.00 192 ALA A O 1
ATOM 1480 N N . LEU A 1 193 ? -12.150 1.312 9.773 1.00 83.69 193 LEU A N 1
ATOM 1481 C CA . LEU A 1 193 ? -12.147 2.769 9.601 1.00 83.69 193 LEU A CA 1
ATOM 1482 C C . LEU A 1 193 ? -12.445 3.172 8.145 1.00 83.69 193 LEU A C 1
ATOM 1484 O O . LEU A 1 193 ? -13.224 4.095 7.923 1.00 83.69 193 LEU A O 1
ATOM 1488 N N . GLU A 1 194 ? -11.904 2.455 7.155 1.00 82.75 194 GLU A N 1
ATOM 1489 C CA . GLU A 1 194 ? -12.239 2.683 5.736 1.00 82.75 194 GLU A CA 1
ATOM 1490 C C . GLU A 1 194 ? -13.706 2.369 5.419 1.00 82.75 194 GLU A C 1
ATOM 1492 O O . GLU A 1 194 ? -14.362 3.078 4.651 1.00 82.75 194 GLU A O 1
ATOM 1497 N N . GLN A 1 195 ? -14.234 1.294 6.005 1.00 81.50 195 GLN A N 1
ATOM 1498 C CA . GLN A 1 195 ? -15.609 0.856 5.772 1.00 81.50 195 GLN A CA 1
ATOM 1499 C C . GLN A 1 195 ? -16.636 1.737 6.468 1.00 81.50 195 GLN A C 1
ATOM 1501 O O . GLN A 1 195 ? -17.738 1.871 5.942 1.00 81.50 195 GLN A O 1
ATOM 1506 N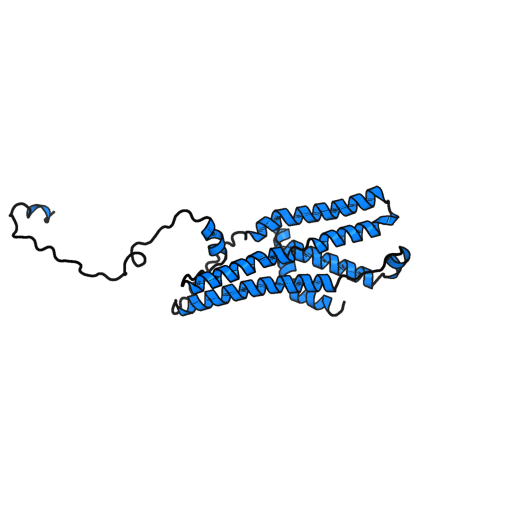 N . MET A 1 196 ? -16.268 2.378 7.579 1.00 85.38 196 MET A N 1
ATOM 1507 C CA . MET A 1 196 ? -17.148 3.250 8.356 1.00 85.38 196 MET A CA 1
ATOM 1508 C C . MET A 1 196 ? -17.767 4.371 7.508 1.00 85.38 196 MET A C 1
ATOM 1510 O O . MET A 1 196 ? -18.876 4.802 7.796 1.00 85.38 196 MET A O 1
ATOM 1514 N N . ARG A 1 197 ? -17.101 4.794 6.421 1.00 84.62 197 ARG A N 1
ATOM 1515 C CA . ARG A 1 197 ? -17.641 5.775 5.464 1.00 84.62 197 ARG A CA 1
ATOM 1516 C C . ARG A 1 197 ? -18.901 5.294 4.738 1.00 84.62 197 ARG A C 1
ATOM 1518 O O . ARG A 1 197 ? -19.721 6.118 4.365 1.00 84.62 197 ARG A O 1
ATOM 1525 N N . ASN A 1 198 ? -19.026 3.993 4.487 1.00 85.69 198 ASN A N 1
ATOM 1526 C CA . ASN A 1 198 ? -20.137 3.422 3.718 1.00 85.69 198 ASN A CA 1
ATOM 1527 C C . ASN A 1 198 ? -21.158 2.716 4.631 1.00 85.69 198 ASN A C 1
ATOM 1529 O O . ASN A 1 198 ? -21.860 1.817 4.177 1.00 85.69 198 ASN A O 1
ATOM 1533 N N . VAL A 1 199 ? -21.168 3.027 5.931 1.00 88.81 199 VAL A N 1
ATOM 1534 C CA . VAL A 1 199 ? -22.147 2.477 6.874 1.00 88.81 199 VAL A CA 1
ATOM 1535 C C . VAL A 1 199 ? -23.350 3.412 6.919 1.00 88.81 199 VAL A C 1
ATOM 1537 O O . VAL A 1 199 ? -23.254 4.511 7.456 1.00 88.81 199 VAL A O 1
ATOM 1540 N N . ASP A 1 200 ? -24.483 2.953 6.391 1.00 95.06 200 ASP A N 1
ATOM 1541 C CA . ASP A 1 200 ? -25.748 3.706 6.399 1.00 95.06 200 ASP A CA 1
ATOM 1542 C C . ASP A 1 200 ? -26.681 3.297 7.551 1.00 95.06 200 ASP A C 1
ATOM 1544 O O . ASP A 1 200 ? -27.593 4.033 7.922 1.00 95.06 200 ASP A O 1
ATOM 1548 N N . VAL A 1 201 ? -26.467 2.107 8.126 1.00 93.44 201 VAL A N 1
ATOM 1549 C CA . VAL A 1 201 ? -27.335 1.515 9.151 1.00 93.44 201 VAL A CA 1
ATOM 1550 C C . VAL A 1 201 ? -26.504 1.094 10.353 1.00 93.44 201 VAL A C 1
ATOM 1552 O O . VAL A 1 201 ? -25.543 0.335 10.224 1.00 93.44 201 VAL A O 1
ATOM 1555 N N . VAL A 1 202 ? -26.912 1.552 11.537 1.00 92.56 202 VAL A N 1
ATOM 1556 C CA . VAL A 1 202 ? -26.324 1.152 12.818 1.00 92.56 202 VAL A CA 1
ATOM 1557 C C . VAL A 1 202 ? -27.376 0.394 13.615 1.00 92.56 202 VAL A C 1
ATOM 1559 O O . VAL A 1 202 ? -28.437 0.930 13.927 1.00 92.56 202 VAL A O 1
ATOM 1562 N N . VAL A 1 203 ? -27.083 -0.864 13.935 1.00 94.00 203 VAL A N 1
ATOM 1563 C CA . VAL A 1 203 ? -27.937 -1.707 14.776 1.00 94.00 203 VAL A CA 1
ATOM 1564 C C . VAL A 1 203 ? -27.335 -1.731 16.173 1.00 94.00 203 VAL A C 1
ATOM 1566 O O . VAL A 1 203 ? -26.197 -2.164 16.350 1.00 94.00 203 VAL A O 1
ATOM 1569 N N . PHE A 1 204 ? -28.091 -1.252 17.156 1.00 92.12 204 PHE A N 1
ATOM 1570 C CA . PHE A 1 204 ? -27.686 -1.279 18.557 1.00 92.12 204 PHE A CA 1
ATOM 1571 C C . PHE A 1 204 ? -28.276 -2.502 19.252 1.00 92.12 204 PHE A C 1
ATOM 1573 O O . PHE A 1 204 ? -29.464 -2.791 19.101 1.00 92.12 204 PHE A O 1
ATOM 1580 N N . ASP A 1 205 ? -27.458 -3.188 20.050 1.00 92.62 205 ASP A N 1
ATOM 1581 C CA . ASP A 1 205 ? -27.977 -4.133 21.033 1.00 92.62 205 ASP A CA 1
ATOM 1582 C C . ASP A 1 205 ? -28.616 -3.354 22.194 1.00 92.62 205 ASP A C 1
ATOM 1584 O O . ASP A 1 205 ? -28.141 -2.291 22.595 1.00 92.62 205 ASP A O 1
ATOM 1588 N N . LYS A 1 206 ? -29.723 -3.852 22.739 1.00 90.94 206 LYS A N 1
ATOM 1589 C CA . LYS A 1 206 ? -30.404 -3.187 23.853 1.00 90.94 206 LYS A CA 1
ATOM 1590 C C . LYS A 1 206 ? -29.645 -3.436 25.152 1.00 90.94 206 LYS A C 1
ATOM 1592 O O . LYS A 1 206 ? -29.274 -2.489 25.847 1.00 90.94 206 LYS A O 1
ATOM 1597 N N . THR A 1 207 ? -29.415 -4.706 25.469 1.00 82.75 207 THR A N 1
ATOM 1598 C CA . THR A 1 207 ? -28.863 -5.127 26.758 1.00 82.75 207 THR A CA 1
ATOM 1599 C C . THR A 1 207 ? -27.364 -4.842 26.803 1.00 82.75 207 THR A C 1
ATOM 1601 O O . THR A 1 207 ? -26.617 -5.276 25.938 1.00 82.75 207 THR A O 1
ATOM 1604 N N . GLY A 1 208 ? -26.907 -4.087 27.802 1.00 81.75 208 GLY A N 1
ATOM 1605 C CA . GLY A 1 208 ? -25.483 -3.775 27.997 1.00 81.75 208 GLY A CA 1
ATOM 1606 C C . GLY A 1 208 ? -24.857 -2.757 27.029 1.00 81.75 208 GLY A C 1
ATOM 1607 O O . GLY A 1 208 ? -23.691 -2.421 27.211 1.00 81.75 208 GLY A O 1
ATOM 1608 N N . THR A 1 209 ? -25.600 -2.247 26.034 1.00 86.81 209 THR A N 1
ATOM 1609 C CA . THR A 1 209 ? -25.158 -1.118 25.182 1.00 86.81 209 THR A CA 1
ATOM 1610 C C . THR A 1 209 ? -26.039 0.114 25.386 1.00 86.81 209 THR A C 1
ATOM 1612 O O . THR A 1 209 ? -25.530 1.169 25.748 1.00 86.81 209 THR A O 1
ATOM 1615 N N . LEU A 1 210 ? -27.359 -0.004 25.184 1.00 89.38 210 LEU A N 1
ATOM 1616 C CA . LEU A 1 210 ? -28.299 1.097 25.451 1.00 89.38 210 LEU A CA 1
ATOM 1617 C C . LEU A 1 210 ? -28.726 1.157 26.921 1.00 89.38 210 LEU A C 1
ATOM 1619 O O . LEU A 1 210 ? -29.062 2.222 27.429 1.00 89.38 210 LEU A O 1
ATOM 1623 N N . THR A 1 211 ? -28.751 0.007 27.593 1.00 88.56 211 THR A N 1
ATOM 1624 C CA . THR A 1 211 ? -29.101 -0.103 29.014 1.00 88.56 211 THR A CA 1
ATOM 1625 C C . THR A 1 211 ? -27.854 -0.237 29.880 1.00 88.56 211 THR A C 1
ATOM 1627 O O . THR A 1 211 ? -26.902 -0.894 29.465 1.00 88.56 211 THR A O 1
ATOM 1630 N N . GLU A 1 212 ? -27.929 0.225 31.127 1.00 85.06 212 GLU A N 1
ATOM 1631 C CA . GLU A 1 212 ? -26.853 0.147 32.134 1.00 85.06 212 GLU A CA 1
ATOM 1632 C C . GLU A 1 212 ? -26.433 -1.292 32.505 1.00 85.06 212 GLU A C 1
ATOM 1634 O O . GLU A 1 212 ? -25.404 -1.500 33.139 1.00 85.06 212 GLU A O 1
ATOM 1639 N N . GLY A 1 213 ? -27.195 -2.311 32.090 1.00 80.50 213 GLY A N 1
ATOM 1640 C CA . GLY A 1 213 ? -26.822 -3.720 32.264 1.00 80.50 213 GLY A CA 1
ATOM 1641 C C . GLY A 1 213 ? -27.052 -4.266 33.676 1.00 80.50 213 GLY A C 1
ATOM 1642 O O . GLY A 1 213 ? -26.807 -5.447 33.910 1.00 80.50 213 GLY A O 1
ATOM 1643 N N . HIS A 1 214 ? -27.577 -3.450 34.592 1.00 82.94 214 HIS A N 1
ATOM 1644 C CA . HIS A 1 214 ? -28.032 -3.873 35.912 1.00 82.94 214 HIS A CA 1
ATOM 1645 C C . HIS A 1 214 ? -29.527 -3.561 36.111 1.00 82.94 214 HIS A C 1
ATOM 1647 O O . HIS A 1 214 ? -29.972 -2.453 35.802 1.00 82.94 214 HIS A O 1
ATOM 1653 N N . PRO A 1 215 ? -30.337 -4.512 36.611 1.00 83.56 215 PRO A N 1
ATOM 1654 C CA . PRO A 1 215 ? -31.748 -4.265 36.875 1.00 83.56 215 PRO A CA 1
ATOM 1655 C C . PRO A 1 215 ? -31.923 -3.359 38.102 1.00 83.56 215 PRO A C 1
ATOM 1657 O O . PRO A 1 215 ? -31.442 -3.673 39.189 1.00 83.56 215 PRO A O 1
ATOM 1660 N N . THR A 1 216 ? -32.651 -2.257 37.935 1.00 83.00 216 THR A N 1
ATOM 1661 C CA . THR A 1 216 ? -33.034 -1.327 39.009 1.00 83.00 216 THR A CA 1
ATOM 1662 C C . THR A 1 216 ? -34.553 -1.264 39.133 1.00 83.00 216 THR A C 1
ATOM 1664 O O . THR A 1 216 ? -35.276 -1.191 38.139 1.00 83.00 216 THR A O 1
ATOM 1667 N N . VAL A 1 217 ? -35.057 -1.302 40.369 1.00 86.19 217 VAL A N 1
ATOM 1668 C CA . VAL A 1 217 ? -36.493 -1.165 40.643 1.00 86.19 217 VAL A CA 1
ATOM 1669 C C . VAL A 1 217 ? -36.885 0.301 40.455 1.00 86.19 217 VAL A C 1
ATOM 1671 O O . VAL A 1 217 ? -36.509 1.152 41.254 1.00 86.19 217 VAL A O 1
ATOM 1674 N N . ILE A 1 218 ? -37.626 0.589 39.384 1.00 87.19 218 ILE A N 1
ATOM 1675 C CA . ILE A 1 218 ? -38.054 1.950 39.002 1.00 87.19 218 ILE A CA 1
ATOM 1676 C C . ILE A 1 218 ? -39.364 2.394 39.658 1.00 87.19 218 ILE A C 1
ATOM 1678 O O . ILE A 1 218 ? -39.697 3.575 39.644 1.00 87.19 218 ILE A O 1
ATOM 1682 N N . GLY A 1 219 ? -40.121 1.464 40.231 1.00 80.44 219 GLY A N 1
ATOM 1683 C CA . GLY A 1 219 ? -41.375 1.782 40.890 1.00 80.44 219 GLY A CA 1
ATOM 1684 C C . GLY A 1 219 ? -42.127 0.542 41.337 1.00 80.44 219 GLY A C 1
ATOM 1685 O O . GLY A 1 219 ? -41.788 -0.588 40.987 1.00 80.44 219 GLY A O 1
ATOM 1686 N N . TRP A 1 220 ? -43.169 0.786 42.116 1.00 80.56 220 TRP A N 1
ATOM 1687 C CA . TRP A 1 220 ? -44.108 -0.212 42.602 1.00 80.56 220 TRP A CA 1
ATOM 1688 C C . TRP A 1 220 ? -45.516 0.229 42.209 1.00 80.56 220 TRP A C 1
ATOM 1690 O O . TRP A 1 220 ? -45.973 1.305 42.591 1.00 80.56 220 TRP A O 1
ATOM 1700 N N . LEU A 1 221 ? -46.207 -0.606 41.438 1.00 76.38 221 LEU A N 1
ATOM 1701 C CA . LEU A 1 221 ? -47.639 -0.470 41.196 1.00 76.38 221 LEU A CA 1
ATOM 1702 C C . LEU A 1 221 ? -48.356 -1.324 42.235 1.00 76.38 221 LEU A C 1
ATOM 1704 O O . LEU A 1 221 ? -48.478 -2.537 42.088 1.00 76.38 221 LEU A O 1
ATOM 1708 N N . TRP A 1 222 ? -48.799 -0.681 43.311 1.00 71.94 222 TRP A N 1
ATOM 1709 C CA . TRP A 1 222 ? -49.785 -1.288 44.191 1.00 71.94 222 TRP A CA 1
ATOM 1710 C C . TRP A 1 222 ? -51.125 -1.253 43.470 1.00 71.94 222 TRP A C 1
ATOM 1712 O O . TRP A 1 222 ? -51.544 -0.190 43.010 1.00 71.94 222 TRP A O 1
ATOM 1722 N N . ALA A 1 223 ? -51.802 -2.398 43.377 1.00 68.31 223 ALA A N 1
ATOM 1723 C CA . ALA A 1 223 ? -53.214 -2.402 43.038 1.00 68.31 223 ALA A CA 1
ATOM 1724 C C . ALA A 1 223 ? -53.924 -1.528 44.082 1.00 68.31 223 ALA A C 1
ATOM 1726 O O . ALA A 1 223 ? -54.020 -1.910 45.250 1.00 68.31 223 ALA A O 1
ATOM 1727 N N . GLN A 1 224 ? -54.366 -0.328 43.691 1.00 61.00 224 GLN A N 1
ATOM 1728 C CA . GLN A 1 224 ? -55.385 0.366 44.472 1.00 61.00 224 GLN A CA 1
ATOM 1729 C C . GLN A 1 224 ? -56.556 -0.604 44.612 1.00 61.00 224 GLN A C 1
ATOM 1731 O O . GLN A 1 224 ? -56.860 -1.304 43.647 1.00 61.00 224 GLN A O 1
ATOM 1736 N N . GLY A 1 225 ? -57.081 -0.705 45.841 1.00 57.22 225 GLY A N 1
ATOM 1737 C CA . GLY A 1 225 ? -57.940 -1.787 46.326 1.00 57.22 225 GLY A CA 1
ATOM 1738 C C . GLY A 1 225 ? -58.723 -2.476 45.217 1.00 57.22 225 GLY A C 1
ATOM 1739 O O . GLY A 1 225 ? -59.511 -1.823 44.544 1.00 57.22 225 GLY A O 1
ATOM 1740 N N . GLN A 1 226 ? -58.442 -3.769 45.025 1.00 51.22 226 GLN A N 1
ATOM 1741 C CA . GLN A 1 226 ? -59.086 -4.633 44.040 1.00 51.22 226 GLN A CA 1
ATOM 1742 C C . GLN A 1 226 ? -60.582 -4.302 43.930 1.00 51.22 226 GLN A C 1
ATOM 1744 O O . GLN A 1 226 ? -61.360 -4.688 44.801 1.00 51.22 226 GLN A O 1
ATOM 1749 N N . GLU A 1 227 ? -61.005 -3.645 42.847 1.00 52.09 227 GLU A N 1
ATOM 1750 C CA . GLU A 1 227 ? -62.340 -3.937 42.346 1.00 52.09 227 GLU A CA 1
ATOM 1751 C C . GLU A 1 227 ? -62.317 -5.422 41.978 1.00 52.09 227 GLU A C 1
ATOM 1753 O O . GLU A 1 227 ? -61.461 -5.871 41.210 1.00 52.09 227 GLU A O 1
ATOM 1758 N N . GLU A 1 228 ? -63.221 -6.201 42.574 1.00 55.78 228 GLU A N 1
ATOM 1759 C CA . GLU A 1 228 ? -63.309 -7.662 42.434 1.00 55.78 228 GLU A CA 1
ATOM 1760 C C . GLU A 1 228 ? -63.413 -8.158 40.979 1.00 55.78 228 GLU A C 1
ATOM 1762 O O . GLU A 1 228 ? -63.313 -9.355 40.727 1.00 55.78 228 GLU A O 1
ATOM 1767 N N . HIS A 1 229 ? -63.565 -7.256 40.012 1.00 53.62 229 HIS A N 1
ATOM 1768 C CA . HIS A 1 229 ? -63.863 -7.560 38.622 1.00 53.62 229 HIS A CA 1
ATOM 1769 C C . HIS A 1 229 ? -62.700 -8.164 37.809 1.00 53.62 229 HIS A C 1
ATOM 1771 O O . HIS A 1 229 ? -62.949 -8.768 36.772 1.00 53.62 229 HIS A O 1
ATOM 1777 N N . TYR A 1 230 ? -61.440 -8.054 38.253 1.00 52.16 230 TYR A N 1
ATOM 1778 C CA . TYR A 1 230 ? -60.278 -8.517 37.465 1.00 52.16 230 TYR A CA 1
ATOM 1779 C C . TYR A 1 230 ? -59.587 -9.786 37.996 1.00 52.16 230 TYR A C 1
ATOM 1781 O O . TYR A 1 230 ? -58.537 -10.169 37.476 1.00 52.16 230 TYR A O 1
ATOM 1789 N N . LYS A 1 231 ? -60.150 -10.469 39.007 1.00 53.50 231 LYS A N 1
ATOM 1790 C CA . LYS A 1 231 ? -59.557 -11.707 39.563 1.00 53.50 231 LYS A CA 1
ATOM 1791 C C . LYS A 1 231 ? -59.525 -12.875 38.564 1.00 53.50 231 LYS A C 1
ATOM 1793 O O . LYS A 1 231 ? -58.635 -13.714 38.668 1.00 53.50 231 LYS A O 1
ATOM 1798 N N . ASP A 1 232 ? -60.400 -12.885 37.561 1.00 53.53 232 ASP A N 1
ATOM 1799 C CA . ASP A 1 232 ? -60.514 -14.008 36.617 1.00 53.53 232 ASP A CA 1
ATOM 1800 C C . ASP A 1 232 ? -59.493 -13.978 35.466 1.00 53.53 232 ASP A C 1
ATOM 1802 O O . ASP A 1 232 ? -59.341 -14.963 34.750 1.00 53.53 232 ASP A O 1
ATOM 1806 N N . VAL A 1 233 ? -58.750 -12.879 35.285 1.00 56.59 233 VAL A N 1
ATOM 1807 C CA . VAL A 1 233 ? -57.807 -12.736 34.156 1.00 56.59 233 VAL A CA 1
ATOM 1808 C C . VAL A 1 233 ? -56.403 -13.272 34.486 1.00 56.59 233 VAL A C 1
ATOM 1810 O O . VAL A 1 233 ? -55.616 -13.527 33.581 1.00 56.59 233 VAL A O 1
ATOM 1813 N N . LEU A 1 234 ? -56.077 -13.484 35.767 1.00 50.50 234 LEU A N 1
ATOM 1814 C CA . LEU A 1 234 ? -54.740 -13.915 36.216 1.00 50.50 234 LEU A CA 1
ATOM 1815 C C . LEU A 1 234 ? -54.646 -15.398 36.623 1.00 50.50 234 LEU A C 1
ATOM 1817 O O . LEU A 1 234 ? -53.592 -15.828 37.088 1.00 50.50 234 LEU A O 1
ATOM 1821 N N . LEU A 1 235 ? -55.716 -16.179 36.450 1.00 45.59 235 LEU A N 1
ATOM 1822 C CA . LEU A 1 235 ? -55.756 -17.617 36.762 1.00 45.59 235 LEU A CA 1
ATOM 1823 C C . LEU A 1 235 ? -55.971 -18.514 35.526 1.00 45.59 235 LEU A C 1
ATOM 1825 O O . LEU A 1 235 ? -56.477 -19.628 35.663 1.00 45.59 235 LEU A O 1
ATOM 1829 N N . ALA A 1 236 ? -55.557 -18.058 34.340 1.00 37.88 236 ALA A N 1
ATOM 1830 C CA . ALA A 1 236 ? -55.487 -18.875 33.124 1.00 37.88 236 ALA A CA 1
ATOM 1831 C C . ALA A 1 236 ? -54.035 -19.092 32.678 1.00 37.88 236 ALA A C 1
ATOM 1833 O O . ALA A 1 236 ? -53.263 -18.105 32.687 1.00 37.88 236 ALA A O 1
#

pLDDT: mean 78.78, std 12.02, range [37.88, 95.06]

Foldseek 3Di:
DVVLVCLCVPLVVVLVVVLVVVVVVVFFALSVLLNVLLVLLQVLLVVCVVPVVVQVVLVDDSDHCSVLNNVLSVLLVVLVVLLVVLLVVLQVVVCVVPVDDPPDDPPPPPDQDPRSVCRRPLVVVLVVVLVVQLCVQCVPPHDSCNVVSNVSSSVSSSVSNCSVSSNPLSVVLSVVQVVCVVVVHRDNDSVVVVCVVVDPDDDDDCAPTVDPNDDDDPDDDDPPPDPVVCPVVPPD

Radius of gyration: 30.18 Å; chains: 1; bounding box: 96×30×82 Å

Secondary structure (DSSP, 8-state):
-TTHHHIIIIISHHHHHHHHHHHHHT---HHHHHHHHHHHHHHHHHHHHH-HHHHHTTT------HHHHHHHHHHHHHHHHHHHHHHHHHHHHHHHHSTT-------------HHHHHHHHHHHHHHHHHHHHHHHHHHHH-GGGHHHHHHHHHHHHHHT--HHHHHHHHHHHHHHHHHHHHTT---S-HHHHHHGGG----PPPIIIIIS-SS---------SS--GGGGGGS--

InterPro domains:
  IPR001757 P-type ATPase [TIGR01494] (111-224)
  IPR018303 P-type ATPase, phosphorylation site [PS00154] (205-211)
  IPR023298 P-type ATPase, transmembrane domain superfamily [SSF81665] (46-196)
  IPR036412 HAD-like superfamily [SSF56784] (191-225)